Protein AF-A0A2M7IEY7-F1 (afdb_monomer)

pLDDT: mean 83.77, std 19.47, range [24.02, 98.56]

Foldseek 3Di:
DADLQDFPPPDPDDDDPCVVVVVVLVVLVVVLVVCVVVVVVVVSVVSVVVSVVSVVVVLVVLLCVLPPVFDADPDAQQLLAFEEEEAEDFLCLVQQLQALLLLLQAPPDALSNYAYEYELAAQPDQDDDDPPDDPVRSVVSNVSNVSRLVSSVLVQQVLCVLVVHDGDHDADPVRVVSSVSSNVSVHHYHYRDLRDPPNNDHNVQRDRNSSRSSRSSNVSVSCVVSVHYHHYHYDYSNDHDDNHRVVVVVVVCVVPVPDNDD

Sequence (262 aa):
MLRAIFQRKFMNFEPFPRQKIDNQLANAKTIGNNLKKNGHGGQAESFASELTEIQRKQVDRYLEEELVAEERVQKPMNPNCKVSVVIPSYGERGYILRPIESLANQEGVETNEYELIVVVNNPPESPAKSAKETNADFERKI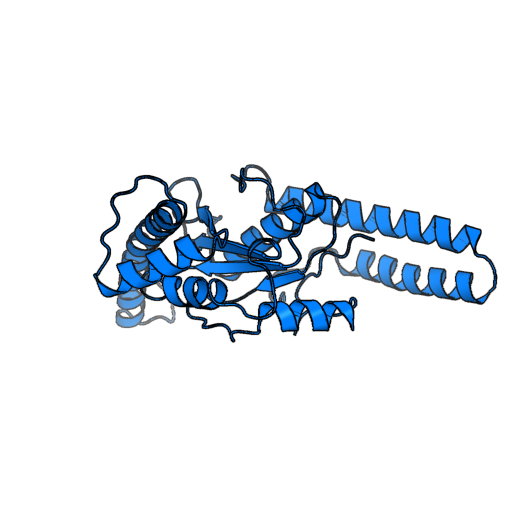VQYQSAIRENQETLKLIKFINGEDNDVEISAQEKGIIERIKASGLKVYAIDKASSGKTLPQEIANVGGARNRGVAEAVARFLEQNRNGIIAQSDADTRFDSKYICNLIDTFKKRPELVGL

Mean predicted aligned error: 8.9 Å

InterPro domains:
  IPR001173 Glycosyltransferase 2-like [PF00535] (84-134)
  IPR029044 Nucleotide-diphospho-sugar transferases [G3DSA:3.90.550.10] (61-262)
  IPR029044 Nucleotide-diphospho-sugar transferases [SSF53448] (63-257)
  IPR050834 Glycosyltransferase 2 family enzymes [PTHR43685] (75-259)

Nearest PDB structures (foldseek):
  4jtf-assembly1_C  TM=2.616E-01  e=6.589E-02  Neisseria meningitidis MC58
  6u57-assembly1_A  TM=2.692E-01  e=2.539E-01  Escherichia coli BL21(DE3)
  3stg-assembly1_C  TM=2.855E-01  e=3.981E-01  Neisseria meningitidis MC58
  2r68-assembly1_A  TM=1.948E-01  e=2.145E-01  Halothermothrix orenii H 168
  5lqz-assembly1_G  TM=1.248E-01  e=3.771E+00  Ogataea angusta

Radius of gyration: 20.87 Å; Cα contacts (8 Å, |Δi|>4): 365; chains: 1; bounding box: 50×32×67 Å

Organism: NCBI:txid1974802

Structure (mmCIF, N/CA/C/O backbone):
data_AF-A0A2M7IEY7-F1
#
_entry.id   AF-A0A2M7IEY7-F1
#
loop_
_atom_site.group_PDB
_atom_site.id
_atom_site.type_symbol
_atom_site.label_atom_id
_atom_site.label_alt_id
_atom_site.label_comp_id
_atom_site.label_asym_id
_atom_site.label_entity_id
_atom_site.label_seq_id
_atom_site.pdbx_PDB_ins_code
_atom_site.Cartn_x
_atom_site.Cartn_y
_atom_site.Cartn_z
_atom_site.occupancy
_atom_site.B_iso_or_equiv
_atom_site.auth_seq_id
_atom_site.auth_comp_id
_atom_site.auth_asym_id
_atom_site.auth_atom_id
_atom_site.pdbx_PDB_model_num
ATOM 1 N N . MET A 1 1 ? -3.003 8.280 23.975 1.00 31.95 1 MET A N 1
ATOM 2 C CA . MET A 1 1 ? -1.734 7.516 23.961 1.00 31.95 1 MET A CA 1
ATOM 3 C C . MET A 1 1 ? -1.408 7.206 22.513 1.00 31.95 1 MET A C 1
ATOM 5 O O . MET A 1 1 ? -2.022 6.294 21.990 1.00 31.95 1 MET A O 1
ATOM 9 N N . LEU A 1 2 ? -0.533 7.974 21.864 1.00 24.02 2 LEU A N 1
ATOM 10 C CA . LEU A 1 2 ? -0.131 7.756 20.472 1.00 24.02 2 LEU A CA 1
ATOM 11 C C . LEU A 1 2 ? 0.808 6.534 20.418 1.00 24.02 2 LEU A C 1
ATOM 13 O O . LEU A 1 2 ? 1.878 6.559 21.023 1.00 24.02 2 LEU A O 1
ATOM 17 N N . ARG A 1 3 ? 0.407 5.437 19.772 1.00 27.44 3 ARG A N 1
ATOM 18 C CA . ARG A 1 3 ? 1.290 4.284 19.513 1.00 27.44 3 ARG A CA 1
ATOM 19 C C . ARG A 1 3 ? 1.417 4.093 18.007 1.00 27.44 3 ARG A C 1
ATOM 21 O O . ARG A 1 3 ? 0.677 3.318 17.417 1.00 27.44 3 ARG A O 1
ATOM 28 N N . ALA A 1 4 ? 2.369 4.800 17.402 1.00 29.30 4 ALA A N 1
ATOM 29 C CA . ALA A 1 4 ? 2.886 4.431 16.091 1.00 29.30 4 ALA A CA 1
ATOM 30 C C . ALA A 1 4 ? 3.674 3.122 16.255 1.00 29.30 4 ALA A C 1
ATOM 32 O O . ALA A 1 4 ? 4.681 3.059 16.964 1.00 29.30 4 ALA A O 1
ATOM 33 N N . ILE A 1 5 ? 3.153 2.046 15.679 1.00 34.72 5 ILE A N 1
ATOM 34 C CA . ILE A 1 5 ? 3.750 0.715 15.740 1.00 34.72 5 ILE A CA 1
ATOM 35 C C . ILE A 1 5 ? 4.814 0.641 14.636 1.00 34.72 5 ILE A C 1
ATOM 37 O O . ILE A 1 5 ? 4.507 0.397 13.475 1.00 34.72 5 ILE A O 1
ATOM 41 N N . PHE A 1 6 ? 6.076 0.894 14.999 1.00 31.17 6 PHE A N 1
ATOM 42 C CA . PHE A 1 6 ? 7.231 0.758 14.106 1.00 31.17 6 PHE A CA 1
ATOM 43 C C . PHE A 1 6 ? 7.564 -0.726 13.903 1.00 31.17 6 PHE A C 1
ATOM 45 O O . PHE A 1 6 ? 8.121 -1.364 14.798 1.00 31.17 6 PHE A O 1
ATOM 52 N N . GLN A 1 7 ? 7.235 -1.294 12.739 1.00 30.41 7 GLN A N 1
ATOM 53 C CA . GLN A 1 7 ? 7.590 -2.678 12.429 1.00 30.41 7 GLN A CA 1
ATOM 54 C C . GLN A 1 7 ? 9.118 -2.857 12.341 1.00 30.41 7 GLN A C 1
ATOM 56 O O . GLN A 1 7 ? 9.857 -2.108 11.698 1.00 30.41 7 GLN A O 1
ATOM 61 N N . ARG A 1 8 ? 9.589 -3.890 13.039 1.00 28.50 8 ARG A N 1
ATOM 62 C CA . ARG A 1 8 ? 10.985 -4.259 13.268 1.00 28.50 8 ARG A CA 1
ATOM 63 C C . ARG A 1 8 ? 11.517 -5.102 12.104 1.00 28.50 8 ARG A C 1
ATOM 65 O O . ARG A 1 8 ? 11.710 -6.305 12.247 1.00 28.50 8 ARG A O 1
ATOM 72 N N . LYS A 1 9 ? 11.795 -4.467 10.963 1.00 27.56 9 LYS A N 1
ATOM 73 C CA . LYS A 1 9 ? 12.682 -5.032 9.926 1.00 27.56 9 LYS A CA 1
ATOM 74 C C . LYS A 1 9 ? 13.614 -3.974 9.324 1.00 27.56 9 LYS A C 1
ATOM 76 O O . LYS A 1 9 ? 13.849 -3.930 8.127 1.00 27.56 9 LYS A O 1
ATOM 81 N N . PHE A 1 10 ? 14.166 -3.137 10.199 1.00 33.09 10 PHE A N 1
ATOM 82 C CA . PHE A 1 10 ? 15.339 -2.309 9.928 1.00 33.09 10 PHE A CA 1
ATOM 83 C C . PHE A 1 10 ? 16.560 -3.006 10.532 1.00 33.09 10 PHE A C 1
ATOM 85 O O . PHE A 1 10 ? 16.946 -2.732 11.665 1.00 33.09 10 PHE A O 1
ATOM 92 N N . MET A 1 11 ? 17.132 -3.964 9.809 1.00 27.47 11 MET A N 1
ATOM 93 C CA . MET A 1 11 ? 18.531 -4.336 10.008 1.00 27.47 11 MET A CA 1
ATOM 94 C C . MET A 1 11 ? 19.208 -4.152 8.657 1.00 27.47 11 MET A C 1
ATOM 96 O O . MET A 1 11 ? 18.827 -4.825 7.703 1.00 27.47 11 MET A O 1
ATOM 100 N N . ASN A 1 12 ? 20.160 -3.216 8.618 1.00 25.31 12 ASN A N 1
ATOM 101 C CA . ASN A 1 12 ? 21.057 -2.839 7.512 1.00 25.31 12 ASN A CA 1
ATOM 102 C C . ASN A 1 12 ? 20.824 -1.466 6.856 1.00 25.31 12 ASN A C 1
ATOM 104 O O . ASN A 1 12 ? 21.195 -1.279 5.705 1.00 25.31 12 ASN A O 1
ATOM 108 N N . PHE A 1 13 ? 20.322 -0.485 7.606 1.00 26.27 13 PHE A N 1
ATOM 109 C CA . PHE A 1 13 ? 20.720 0.914 7.415 1.00 26.27 13 PHE A CA 1
ATOM 110 C C . PHE A 1 13 ? 21.124 1.475 8.782 1.00 26.27 13 PHE A C 1
ATOM 112 O O . PHE A 1 13 ? 20.512 1.122 9.793 1.00 26.27 13 PHE A O 1
ATOM 119 N N . GLU A 1 14 ? 22.216 2.236 8.816 1.00 26.62 14 GLU A N 1
ATOM 120 C CA . GLU A 1 14 ? 22.854 2.727 10.038 1.00 26.62 14 GLU A CA 1
ATOM 121 C C . GLU A 1 14 ? 21.885 3.449 10.992 1.00 26.62 14 GLU A C 1
ATOM 123 O O . GLU A 1 14 ? 20.878 4.023 10.568 1.00 26.62 14 GLU A O 1
ATOM 128 N N . PRO A 1 15 ? 22.144 3.379 12.310 1.00 32.31 15 PRO A N 1
ATOM 129 C CA . PRO A 1 15 ? 21.159 3.724 13.313 1.00 32.31 15 PRO A CA 1
ATOM 130 C C . PRO A 1 15 ? 20.938 5.239 13.355 1.00 32.31 15 PRO A C 1
ATOM 132 O O . PRO A 1 15 ? 21.822 6.002 13.737 1.00 32.31 15 PRO A O 1
ATOM 135 N N . PHE A 1 16 ? 19.688 5.659 13.135 1.00 33.78 16 PHE A N 1
ATOM 136 C CA . PHE A 1 16 ? 19.139 6.807 13.865 1.00 33.78 16 PHE A CA 1
ATOM 137 C C . PHE A 1 16 ? 19.540 6.680 15.347 1.00 33.78 16 PHE A C 1
ATOM 139 O O . PHE A 1 16 ? 19.629 5.541 15.818 1.00 33.78 16 PHE A O 1
ATOM 146 N N . PRO A 1 17 ? 19.741 7.764 16.121 1.00 36.88 17 PRO A N 1
ATOM 147 C CA . PRO A 1 17 ? 20.131 7.697 17.534 1.00 36.88 17 PRO A CA 1
ATOM 148 C C . PRO A 1 17 ? 18.991 7.146 18.426 1.00 36.88 17 PRO A C 1
ATOM 150 O O . PRO A 1 17 ? 18.490 7.810 19.329 1.00 36.88 17 PRO A O 1
ATOM 153 N N . ARG A 1 18 ? 18.571 5.902 18.168 1.00 45.56 18 ARG A N 1
ATOM 154 C CA . ARG A 1 18 ? 17.490 5.140 18.796 1.00 45.56 18 ARG A CA 1
ATOM 155 C C . ARG A 1 18 ? 17.880 4.711 20.202 1.00 45.56 18 ARG A C 1
ATOM 157 O O . ARG A 1 18 ? 17.101 4.877 21.128 1.00 45.56 18 ARG A O 1
ATOM 164 N N . GLN A 1 19 ? 19.127 4.285 20.408 1.00 45.38 19 GLN A N 1
ATOM 165 C CA . GLN A 1 19 ? 19.576 3.708 21.682 1.00 45.38 19 GLN A CA 1
ATOM 166 C C . GLN A 1 19 ? 19.379 4.634 22.890 1.00 45.38 19 GLN A C 1
ATOM 168 O O . GLN A 1 19 ? 18.907 4.196 23.935 1.00 45.38 19 GLN A O 1
ATOM 173 N N . LYS A 1 20 ? 19.711 5.924 22.769 1.00 42.97 20 LYS A N 1
ATOM 174 C CA . LYS A 1 20 ? 19.647 6.854 23.908 1.00 42.97 20 LYS A CA 1
ATOM 175 C C . LYS A 1 20 ? 18.204 7.156 24.325 1.00 42.97 20 LYS A C 1
ATOM 177 O O . LYS A 1 20 ? 17.939 7.338 25.508 1.00 42.97 20 LYS A O 1
ATOM 182 N N . ILE A 1 21 ? 17.285 7.165 23.364 1.00 46.75 21 ILE A N 1
ATOM 183 C CA . ILE A 1 21 ? 15.888 7.549 23.566 1.00 46.75 21 ILE A CA 1
ATOM 184 C C . ILE A 1 21 ? 15.015 6.324 23.878 1.00 46.75 21 ILE A C 1
ATOM 186 O O . ILE A 1 21 ? 14.151 6.400 24.748 1.00 46.75 21 ILE A O 1
ATOM 190 N N . ASP A 1 22 ? 15.293 5.167 23.273 1.00 52.16 22 ASP A N 1
ATOM 191 C CA . ASP A 1 22 ? 14.679 3.884 23.638 1.00 52.16 22 ASP A CA 1
ATOM 192 C C . ASP A 1 22 ? 14.987 3.530 25.099 1.00 52.16 22 ASP A C 1
ATOM 194 O O . ASP A 1 22 ? 14.099 3.106 25.840 1.00 52.16 22 ASP A O 1
ATOM 198 N N . ASN A 1 23 ? 16.215 3.806 25.550 1.00 52.16 23 ASN A N 1
ATOM 199 C CA . ASN A 1 23 ? 16.601 3.668 26.954 1.00 52.16 23 ASN A CA 1
ATOM 200 C C . ASN A 1 23 ? 15.852 4.658 27.862 1.00 52.16 23 ASN A C 1
ATOM 202 O O . ASN A 1 23 ? 15.446 4.288 28.963 1.00 52.16 23 ASN A O 1
ATOM 206 N N . GLN A 1 24 ? 15.610 5.895 27.408 1.00 53.41 24 GLN A N 1
ATOM 207 C CA . GLN A 1 24 ? 14.793 6.868 28.144 1.00 53.41 24 GLN A CA 1
ATOM 208 C C . GLN A 1 24 ? 13.327 6.423 28.239 1.00 53.41 24 GLN A C 1
ATOM 210 O O . GLN A 1 24 ? 12.757 6.463 29.325 1.00 53.41 24 GLN A O 1
ATOM 215 N N . LEU A 1 25 ? 12.735 5.919 27.152 1.00 54.78 25 LEU A N 1
ATOM 216 C CA . LEU A 1 25 ? 11.363 5.398 27.112 1.00 54.78 25 LEU A CA 1
ATOM 217 C C . LEU A 1 25 ? 11.186 4.125 27.957 1.00 54.78 25 LEU A C 1
ATOM 219 O O . LEU A 1 25 ? 10.164 3.968 28.631 1.00 54.78 25 LEU A O 1
ATOM 223 N N . ALA A 1 26 ? 12.164 3.217 27.942 1.00 57.97 26 ALA A N 1
ATOM 224 C CA . ALA A 1 26 ? 12.160 1.996 28.749 1.00 57.97 26 ALA A CA 1
ATOM 225 C C . ALA A 1 26 ? 12.303 2.300 30.250 1.00 57.97 26 ALA A C 1
ATOM 227 O O . ALA A 1 26 ? 11.532 1.779 31.067 1.00 57.97 26 ALA A O 1
ATOM 228 N N . ASN A 1 27 ? 13.222 3.202 30.613 1.00 57.16 27 ASN A N 1
ATOM 229 C CA . ASN A 1 27 ? 13.373 3.676 31.989 1.00 57.16 27 ASN A CA 1
ATOM 230 C C . ASN A 1 27 ? 12.110 4.394 32.464 1.00 57.16 27 ASN A C 1
ATOM 232 O O . ASN A 1 27 ? 11.609 4.117 33.551 1.00 57.16 27 ASN A O 1
ATOM 236 N N . ALA A 1 28 ? 11.534 5.241 31.618 1.00 58.75 28 ALA A N 1
ATOM 237 C CA . ALA A 1 28 ? 10.322 5.973 31.927 1.00 58.75 28 ALA A CA 1
ATOM 238 C C . ALA A 1 28 ? 9.118 5.038 32.171 1.00 58.75 28 ALA A C 1
ATOM 240 O O . ALA A 1 28 ? 8.449 5.139 33.200 1.00 58.75 28 ALA A O 1
ATOM 241 N N . LYS A 1 29 ? 8.873 4.045 31.306 1.00 62.38 29 LYS A N 1
ATOM 242 C CA . LYS A 1 29 ? 7.816 3.038 31.540 1.00 62.38 29 LYS A CA 1
ATOM 243 C C . LYS A 1 29 ? 7.996 2.288 32.866 1.00 62.38 29 LYS A C 1
ATOM 245 O O . LYS A 1 29 ? 7.014 2.012 33.554 1.00 62.38 29 LYS A O 1
ATOM 250 N N . THR A 1 30 ? 9.240 1.981 33.232 1.00 65.50 30 THR A N 1
ATOM 251 C CA . THR A 1 30 ? 9.574 1.304 34.494 1.00 65.50 30 THR A CA 1
ATOM 252 C C . THR A 1 30 ? 9.270 2.193 35.705 1.00 65.50 30 THR A C 1
ATOM 254 O O . THR A 1 30 ? 8.640 1.743 36.661 1.00 65.50 30 THR A O 1
ATOM 257 N N . ILE A 1 31 ? 9.632 3.477 35.634 1.00 63.69 31 ILE A N 1
ATOM 258 C CA . ILE A 1 31 ? 9.381 4.476 36.684 1.00 63.69 31 ILE A CA 1
ATOM 259 C C . ILE A 1 31 ? 7.875 4.714 36.874 1.00 63.69 31 ILE A C 1
ATOM 261 O O . ILE A 1 31 ? 7.380 4.633 37.998 1.00 63.69 31 ILE A O 1
ATOM 265 N N . GLY A 1 32 ? 7.119 4.917 35.790 1.00 60.59 32 GLY A N 1
ATOM 266 C CA . GLY A 1 32 ? 5.669 5.136 35.857 1.00 60.59 32 GLY A CA 1
ATOM 267 C C . GLY A 1 32 ? 4.896 3.953 36.457 1.00 60.59 32 GLY A C 1
ATOM 268 O O . GLY A 1 32 ? 3.965 4.148 37.241 1.00 60.59 32 GLY A O 1
ATOM 269 N N . ASN A 1 33 ? 5.308 2.717 36.153 1.00 63.19 33 ASN A N 1
ATOM 270 C CA . ASN A 1 33 ? 4.712 1.515 36.744 1.00 63.19 33 ASN A CA 1
ATOM 271 C C . ASN A 1 33 ? 4.996 1.396 38.251 1.00 63.19 33 ASN A C 1
ATOM 273 O O . ASN A 1 33 ? 4.115 0.981 39.005 1.00 63.19 33 ASN A O 1
ATOM 277 N N . ASN A 1 34 ? 6.193 1.787 38.698 1.00 62.69 34 ASN A N 1
ATOM 278 C CA . ASN A 1 34 ? 6.550 1.788 40.118 1.00 62.69 34 ASN A CA 1
ATOM 279 C C . ASN A 1 34 ? 5.807 2.883 40.902 1.00 62.69 34 ASN A C 1
ATOM 281 O O . ASN A 1 34 ? 5.311 2.619 41.994 1.00 62.69 34 ASN A O 1
ATOM 285 N N . LEU A 1 35 ? 5.638 4.078 40.326 1.00 58.53 35 LEU A N 1
ATOM 286 C CA . LEU A 1 35 ? 4.868 5.169 40.941 1.00 58.53 35 LEU A CA 1
ATOM 287 C C . LEU A 1 35 ? 3.387 4.805 41.134 1.00 58.53 35 LEU A C 1
ATOM 289 O O . LEU A 1 35 ? 2.817 5.092 42.187 1.00 58.53 35 LEU A O 1
ATOM 293 N N . LYS A 1 36 ? 2.776 4.106 40.163 1.00 59.84 36 LYS A N 1
ATOM 294 C CA . LYS A 1 36 ? 1.404 3.581 40.299 1.00 59.84 36 LYS A CA 1
ATOM 295 C C . LYS A 1 36 ? 1.284 2.520 41.388 1.00 59.84 36 LYS A C 1
ATOM 297 O O . LYS A 1 36 ? 0.320 2.548 42.147 1.00 59.84 36 LYS A O 1
ATOM 302 N N . LYS A 1 37 ? 2.251 1.601 41.483 1.00 69.12 37 LYS A N 1
ATOM 303 C CA . LYS A 1 37 ? 2.264 0.561 42.527 1.00 69.12 37 LYS A CA 1
ATOM 304 C C . LYS A 1 37 ? 2.411 1.133 43.938 1.00 69.12 37 LYS A C 1
ATOM 306 O O . LYS A 1 37 ? 1.873 0.549 44.870 1.00 69.12 37 LYS A O 1
ATOM 311 N N . ASN A 1 38 ? 3.075 2.279 44.081 1.00 73.06 38 ASN A N 1
ATOM 312 C CA . ASN A 1 38 ? 3.364 2.896 45.377 1.00 73.06 38 ASN A CA 1
ATOM 313 C C . ASN A 1 38 ? 2.338 3.966 45.807 1.00 73.06 38 ASN A C 1
ATOM 315 O O . ASN A 1 38 ? 2.600 4.721 46.736 1.00 73.06 38 ASN A O 1
ATOM 319 N N . GLY A 1 39 ? 1.175 4.061 45.149 1.00 59.03 39 GLY A N 1
ATOM 320 C CA . GLY A 1 39 ? 0.099 4.980 45.555 1.00 59.03 39 GLY A CA 1
ATOM 321 C C . GLY A 1 39 ? 0.295 6.449 45.150 1.00 59.03 39 GLY A C 1
ATOM 322 O O . GLY A 1 39 ? -0.469 7.308 45.584 1.00 59.03 39 GLY A O 1
ATOM 323 N N . HIS A 1 40 ? 1.263 6.763 44.281 1.00 63.56 40 HIS A N 1
ATOM 324 C CA . HIS A 1 40 ? 1.541 8.127 43.808 1.00 63.56 40 HIS A CA 1
ATOM 325 C C . HIS A 1 40 ? 0.820 8.446 42.485 1.00 63.56 40 HIS A C 1
ATOM 327 O O . HIS A 1 40 ? 1.443 8.787 41.477 1.00 63.56 40 HIS A O 1
ATOM 333 N N . GLY A 1 41 ? -0.514 8.335 42.484 1.00 55.97 41 GLY A N 1
ATOM 334 C CA . GLY A 1 41 ? -1.358 8.468 41.284 1.00 55.97 41 GLY A CA 1
ATOM 335 C C . GLY A 1 41 ? -1.136 9.759 40.481 1.00 55.97 41 GLY A C 1
ATOM 336 O O . GLY A 1 41 ? -0.922 9.689 39.273 1.00 55.97 41 GLY A O 1
ATOM 337 N N . GLY A 1 42 ? -1.072 10.919 41.147 1.00 62.06 42 GLY A N 1
ATOM 338 C CA . GLY A 1 42 ? -0.865 12.213 40.475 1.00 62.06 42 GLY A CA 1
ATOM 339 C C . GLY A 1 42 ? 0.514 12.374 39.817 1.00 62.06 42 GLY A C 1
ATOM 340 O O . GLY A 1 42 ? 0.636 12.999 38.766 1.00 62.06 42 GLY A O 1
ATOM 341 N N . GLN A 1 43 ? 1.561 11.753 40.373 1.00 59.25 43 GLN A N 1
ATOM 342 C CA . GLN A 1 43 ? 2.893 11.745 39.751 1.00 59.25 43 GLN A CA 1
ATOM 343 C C . GLN A 1 43 ? 2.943 10.804 38.541 1.00 59.25 43 GLN A C 1
ATOM 345 O O . GLN A 1 43 ? 3.608 11.107 37.554 1.00 59.25 43 GLN A O 1
ATOM 350 N N . ALA A 1 44 ? 2.203 9.692 38.577 1.00 56.38 44 ALA A N 1
ATOM 351 C CA . ALA A 1 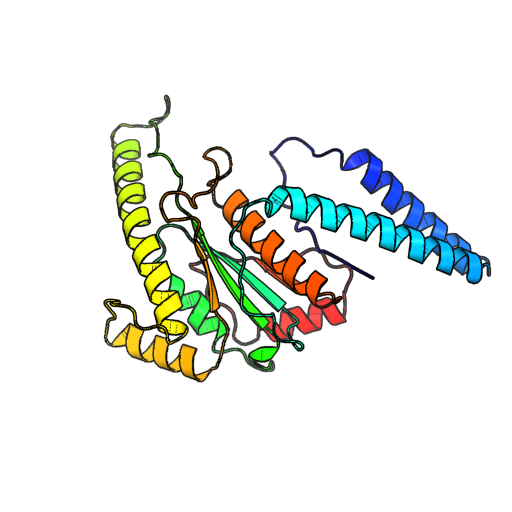44 ? 2.106 8.775 37.447 1.00 56.38 44 ALA A CA 1
ATOM 352 C C . ALA A 1 44 ? 1.350 9.370 36.243 1.00 56.38 44 ALA A C 1
ATOM 354 O O . ALA A 1 44 ? 1.672 9.036 35.103 1.00 56.38 44 ALA A O 1
ATOM 355 N N . GLU A 1 45 ? 0.361 10.236 36.476 1.00 59.69 45 GLU A N 1
ATOM 356 C CA . GLU A 1 45 ? -0.370 10.941 35.413 1.00 59.69 45 GLU A CA 1
ATOM 357 C C . GLU A 1 45 ? 0.483 12.018 34.737 1.00 59.69 45 GLU A C 1
ATOM 359 O O . GLU A 1 45 ? 0.580 12.031 33.509 1.00 59.69 45 GLU A O 1
ATOM 364 N N . SER A 1 46 ? 1.176 12.848 35.526 1.00 62.31 46 SER A N 1
ATOM 365 C CA . SER A 1 46 ? 2.142 13.834 35.016 1.00 62.31 46 SER A CA 1
ATOM 366 C C . SER A 1 46 ? 3.217 13.169 34.144 1.00 62.31 46 SER A C 1
ATOM 368 O O . SER A 1 46 ? 3.460 13.565 33.005 1.00 62.31 46 SER A O 1
ATOM 370 N N . PHE A 1 47 ? 3.765 12.052 34.624 1.00 60.62 47 PHE A N 1
ATOM 371 C CA . PHE A 1 47 ? 4.794 11.298 33.917 1.00 60.62 47 PHE A CA 1
ATOM 372 C C . PHE A 1 47 ? 4.280 10.613 32.633 1.00 60.62 47 PHE A C 1
ATOM 374 O O . PHE A 1 47 ? 4.984 10.529 31.626 1.00 60.62 47 PHE A O 1
ATOM 381 N N . ALA A 1 48 ? 3.032 10.130 32.629 1.00 59.38 48 ALA A N 1
ATOM 382 C CA . ALA A 1 48 ? 2.396 9.587 31.427 1.00 59.38 48 ALA A CA 1
ATOM 383 C C . ALA A 1 48 ? 2.126 10.671 30.367 1.00 59.38 48 ALA A C 1
ATOM 385 O O . ALA A 1 48 ? 2.218 10.389 29.167 1.00 59.38 48 ALA A O 1
ATOM 386 N N . SER A 1 49 ? 1.820 11.899 30.798 1.00 63.91 49 SER A N 1
ATOM 387 C CA . SER A 1 49 ? 1.690 13.064 29.919 1.00 63.91 49 SER A CA 1
ATOM 388 C C . SER A 1 49 ? 3.028 13.414 29.264 1.00 63.91 49 SER A C 1
ATOM 390 O O . SER A 1 49 ? 3.103 13.510 28.041 1.00 63.91 49 SER A O 1
ATOM 392 N N . GLU A 1 50 ? 4.101 13.493 30.052 1.00 64.88 50 GLU A N 1
ATOM 393 C CA . GLU A 1 50 ? 5.459 13.779 29.566 1.00 64.88 50 GLU A CA 1
ATOM 394 C C . GLU A 1 50 ? 5.957 12.712 28.572 1.00 64.88 50 GLU A C 1
ATOM 396 O O . GLU A 1 50 ? 6.463 13.026 27.494 1.00 64.88 50 GLU A O 1
ATOM 401 N N . LEU A 1 51 ? 5.714 11.430 28.868 1.00 61.62 51 LEU A N 1
ATOM 402 C CA . LEU A 1 51 ? 5.980 10.326 27.942 1.00 61.62 51 LEU A CA 1
ATOM 403 C C . LEU A 1 51 ? 5.215 10.456 26.620 1.00 61.62 51 LEU A C 1
ATOM 405 O O . LEU A 1 51 ? 5.763 10.169 25.556 1.00 61.62 51 LEU A O 1
ATOM 409 N N . THR A 1 52 ? 3.951 10.876 26.687 1.00 68.12 52 THR A N 1
ATOM 410 C CA . THR A 1 52 ? 3.112 11.074 25.499 1.00 68.12 52 THR A CA 1
ATOM 411 C C . THR A 1 52 ? 3.641 12.230 24.651 1.00 68.12 52 THR A C 1
ATOM 413 O O . THR A 1 52 ? 3.649 12.134 23.426 1.00 68.12 52 THR A O 1
ATOM 416 N N . GLU A 1 53 ? 4.138 13.292 25.283 1.00 71.00 53 GLU A N 1
ATOM 417 C CA . GLU A 1 53 ? 4.743 14.433 24.596 1.00 71.00 53 GLU A CA 1
ATOM 418 C C . GLU A 1 53 ? 6.063 14.057 23.902 1.00 71.00 53 GLU A C 1
ATOM 420 O O . GLU A 1 53 ? 6.273 14.419 22.744 1.00 71.00 53 GLU A O 1
ATOM 425 N N . ILE A 1 54 ? 6.925 13.267 24.556 1.00 71.88 54 ILE A N 1
ATOM 426 C CA . ILE A 1 54 ? 8.163 12.745 23.950 1.00 71.88 54 ILE A CA 1
ATOM 427 C C . ILE A 1 54 ? 7.844 11.880 22.727 1.00 71.88 54 ILE A C 1
ATOM 429 O O . ILE A 1 54 ? 8.461 12.047 21.675 1.00 71.88 54 ILE A O 1
ATOM 433 N N . GLN A 1 55 ? 6.869 10.975 22.842 1.00 70.00 55 GLN A N 1
ATOM 434 C CA . GLN A 1 55 ? 6.433 10.132 21.726 1.00 70.00 55 GLN A CA 1
ATOM 435 C C . GLN A 1 55 ? 5.852 10.960 20.578 1.00 70.00 55 GLN A C 1
ATOM 437 O O . GLN A 1 55 ? 6.133 10.676 19.418 1.00 70.00 55 GLN A O 1
ATOM 442 N N . ARG A 1 56 ? 5.081 12.008 20.887 1.00 73.50 56 ARG A N 1
ATOM 443 C CA . ARG A 1 56 ? 4.527 12.908 19.871 1.00 73.50 56 ARG A CA 1
ATOM 444 C C . ARG A 1 56 ? 5.631 13.644 19.117 1.00 73.50 56 ARG A C 1
ATOM 446 O O . ARG A 1 56 ? 5.655 13.573 17.899 1.00 73.50 56 ARG A O 1
ATOM 453 N N . LYS A 1 57 ? 6.613 14.209 19.826 1.00 76.81 57 LYS A N 1
ATOM 454 C CA . LYS A 1 57 ? 7.784 14.864 19.212 1.00 76.81 57 LYS A CA 1
ATOM 455 C C . LYS A 1 57 ? 8.609 13.921 18.327 1.00 76.81 57 LYS A C 1
ATOM 457 O O . LYS A 1 57 ? 9.212 14.371 17.359 1.00 76.81 57 LYS A O 1
ATOM 462 N N . GLN A 1 58 ? 8.671 12.627 18.655 1.00 78.69 58 GLN A N 1
ATOM 463 C CA . GLN A 1 58 ? 9.328 11.628 17.801 1.00 78.69 58 GLN A CA 1
ATOM 464 C C . GLN A 1 58 ? 8.553 11.378 16.515 1.00 78.69 58 GLN A C 1
ATOM 466 O O . GLN A 1 58 ? 9.163 11.286 15.455 1.00 78.69 58 GLN A O 1
ATOM 471 N N . VAL A 1 59 ? 7.229 11.251 16.617 1.00 80.62 59 VAL A N 1
ATOM 472 C CA . VAL A 1 59 ? 6.374 11.071 15.445 1.00 80.62 59 VAL A CA 1
ATOM 473 C C . VAL A 1 59 ? 6.425 12.313 14.565 1.00 80.62 59 VAL A C 1
ATOM 475 O O . VAL A 1 59 ? 6.642 12.165 13.373 1.00 80.62 59 VAL A O 1
ATOM 478 N N . ASP A 1 60 ? 6.317 13.510 15.142 1.00 81.75 60 ASP A N 1
ATOM 479 C CA . ASP A 1 60 ? 6.395 14.768 14.395 1.00 81.75 60 ASP A CA 1
ATOM 480 C C . ASP A 1 60 ? 7.720 14.853 13.614 1.00 81.75 60 ASP A C 1
ATOM 482 O O . ASP A 1 60 ? 7.701 15.055 12.406 1.00 81.75 60 ASP A O 1
ATOM 486 N N . ARG A 1 61 ? 8.860 14.551 14.256 1.00 85.56 61 ARG A N 1
ATOM 487 C CA . ARG A 1 61 ? 10.171 14.512 13.584 1.00 85.56 61 ARG A CA 1
ATOM 488 C C . ARG A 1 61 ? 10.255 13.454 12.483 1.00 85.56 61 ARG A C 1
ATOM 490 O O . ARG A 1 61 ? 10.754 13.738 11.405 1.00 85.56 61 ARG A O 1
ATOM 497 N N . TYR A 1 62 ? 9.772 12.241 12.752 1.00 85.06 62 TYR A N 1
ATOM 498 C CA . TYR A 1 62 ? 9.732 11.171 11.753 1.00 85.06 62 TYR A CA 1
ATOM 499 C C . TYR A 1 62 ? 8.917 11.592 10.523 1.00 85.06 62 TYR A C 1
ATOM 501 O O . TYR A 1 62 ? 9.328 11.350 9.394 1.00 85.06 62 TYR A O 1
ATOM 509 N N . LEU A 1 63 ? 7.775 12.251 10.729 1.00 87.31 63 LEU A N 1
ATOM 510 C CA . LEU A 1 63 ? 6.941 12.746 9.638 1.00 87.31 63 LEU A CA 1
ATOM 511 C C . LEU A 1 63 ? 7.587 13.925 8.906 1.00 87.31 63 LEU A C 1
ATOM 513 O O . LEU A 1 63 ? 7.479 13.993 7.688 1.00 87.31 63 LEU A O 1
ATOM 517 N N . GLU A 1 64 ? 8.267 14.829 9.611 1.00 87.44 64 GLU A N 1
ATOM 518 C CA . GLU A 1 64 ? 9.062 15.890 8.984 1.00 87.44 64 GLU A CA 1
ATOM 519 C C . GLU A 1 64 ? 10.162 15.295 8.093 1.00 87.44 64 GLU A C 1
ATOM 521 O O . GLU A 1 64 ? 10.342 15.725 6.964 1.00 87.44 64 GLU A O 1
ATOM 526 N N . GLU A 1 65 ? 10.863 14.259 8.537 1.00 85.94 65 GLU A N 1
ATOM 527 C CA . GLU A 1 65 ? 11.925 13.638 7.740 1.00 85.94 65 GLU A CA 1
ATOM 528 C C . GLU A 1 65 ? 11.383 12.876 6.519 1.00 85.94 65 GLU A C 1
ATOM 530 O O . GLU A 1 65 ? 11.953 12.966 5.434 1.00 85.94 65 GLU A O 1
ATOM 535 N N . GLU A 1 66 ? 10.273 12.149 6.672 1.00 85.19 66 GLU A N 1
ATOM 536 C CA . GLU A 1 66 ? 9.746 11.260 5.624 1.00 85.19 66 GLU A CA 1
ATOM 537 C C . GLU A 1 66 ? 8.735 11.924 4.674 1.00 85.19 66 GLU A C 1
ATOM 539 O O . GLU A 1 66 ? 8.479 11.392 3.593 1.00 85.19 66 GLU A O 1
ATOM 544 N N . LEU A 1 67 ? 8.108 13.040 5.073 1.00 87.88 67 LEU A N 1
ATOM 545 C CA . LEU A 1 67 ? 7.037 13.706 4.311 1.00 87.88 67 LEU A CA 1
ATOM 546 C C . LEU A 1 67 ? 7.357 15.155 3.914 1.00 87.88 67 LEU A C 1
ATOM 548 O O . LEU A 1 67 ? 6.492 15.841 3.360 1.00 87.88 67 LEU A O 1
ATOM 552 N N . VAL A 1 68 ? 8.563 15.664 4.175 1.00 81.38 68 VAL A N 1
ATOM 553 C CA . VAL A 1 68 ? 8.931 17.014 3.722 1.00 81.38 68 VAL A CA 1
ATOM 554 C C . VAL A 1 68 ? 8.913 17.094 2.196 1.00 81.38 68 VAL A C 1
ATOM 556 O O . VAL A 1 68 ? 9.522 16.287 1.504 1.00 81.38 68 VAL A O 1
ATOM 559 N N . ALA A 1 69 ? 8.205 18.107 1.683 1.00 79.88 69 ALA A N 1
ATOM 560 C CA . ALA A 1 69 ? 7.996 18.361 0.254 1.00 79.88 69 ALA A CA 1
ATOM 561 C C . ALA A 1 69 ? 7.294 17.220 -0.516 1.00 79.88 69 ALA A C 1
ATOM 563 O O . ALA A 1 69 ? 7.284 17.210 -1.747 1.00 79.88 69 ALA A O 1
ATOM 564 N N . GLU A 1 70 ? 6.659 16.290 0.199 1.00 90.06 70 GLU A N 1
ATOM 565 C CA . GLU A 1 70 ? 5.939 15.161 -0.376 1.00 90.06 70 GLU A CA 1
ATOM 566 C C . GLU A 1 70 ? 4.480 15.499 -0.695 1.00 90.06 70 GLU A C 1
ATOM 568 O O . GLU A 1 70 ? 3.753 16.072 0.121 1.00 90.06 70 GLU A O 1
ATOM 573 N N . GLU A 1 71 ? 4.004 15.076 -1.869 1.00 91.31 71 GLU A N 1
ATOM 574 C CA . GLU A 1 71 ? 2.571 15.089 -2.158 1.00 91.31 71 GLU A CA 1
ATOM 575 C C . GLU A 1 71 ? 1.880 14.029 -1.296 1.00 91.31 71 GLU A C 1
ATOM 577 O O . GLU A 1 71 ? 2.255 12.853 -1.307 1.00 91.31 71 GLU A O 1
ATOM 582 N N . ARG A 1 72 ? 0.864 14.451 -0.544 1.00 94.25 72 ARG A N 1
ATOM 583 C CA . ARG A 1 72 ? 0.098 13.597 0.365 1.00 94.25 72 ARG A CA 1
ATOM 584 C C . ARG A 1 72 ? -1.276 13.248 -0.172 1.00 94.25 72 ARG A C 1
ATOM 586 O O . ARG A 1 72 ? -1.817 13.930 -1.045 1.00 94.25 72 ARG A O 1
ATOM 593 N N . VAL A 1 73 ? -1.881 12.214 0.408 1.00 94.44 73 VAL A N 1
ATOM 594 C CA . VAL A 1 73 ? -3.266 11.853 0.101 1.00 94.44 73 VAL A CA 1
ATOM 595 C C . VAL A 1 73 ? -4.191 12.957 0.618 1.00 94.44 73 VAL A C 1
ATOM 597 O O . VAL A 1 73 ? -4.422 13.075 1.817 1.00 94.44 73 VAL A O 1
ATOM 600 N N . GLN A 1 74 ? -4.754 13.744 -0.301 1.00 91.19 74 GLN A N 1
ATOM 601 C CA . GLN A 1 74 ? -5.575 14.921 0.025 1.00 91.19 74 GLN A CA 1
ATOM 602 C C . GLN A 1 74 ? -6.945 14.572 0.627 1.00 91.19 74 GLN A C 1
ATOM 604 O O . GLN A 1 74 ? -7.547 15.374 1.338 1.00 91.19 74 GLN A O 1
ATOM 609 N N . LYS A 1 75 ? -7.473 13.377 0.332 1.00 92.00 75 LYS A N 1
ATOM 610 C CA . LYS A 1 75 ? -8.772 12.934 0.856 1.00 92.00 75 LYS A CA 1
ATOM 611 C C . LYS A 1 75 ? -8.629 12.585 2.344 1.00 92.00 75 LYS A C 1
ATOM 613 O O . LYS A 1 75 ? -7.768 11.760 2.669 1.00 92.00 75 LYS A O 1
ATOM 618 N N . PRO A 1 76 ? -9.473 13.131 3.239 1.00 93.00 76 PRO A N 1
ATOM 619 C CA . PRO A 1 76 ? -9.391 12.823 4.661 1.00 93.00 76 PRO A CA 1
ATOM 620 C C . PRO A 1 76 ? -9.639 11.332 4.904 1.00 93.00 76 PRO A C 1
ATOM 622 O O . PRO A 1 76 ? -10.452 10.699 4.226 1.00 93.00 76 PRO A O 1
ATOM 625 N N . MET A 1 77 ? -8.929 10.765 5.877 1.00 95.00 77 MET A N 1
ATOM 626 C CA . MET A 1 77 ? -9.186 9.401 6.335 1.00 95.00 77 MET A CA 1
ATOM 627 C C . MET A 1 77 ? -10.602 9.319 6.923 1.00 95.00 77 MET A C 1
ATOM 629 O O . MET A 1 77 ? -11.080 10.269 7.549 1.00 95.00 77 MET A O 1
ATOM 633 N N . ASN A 1 78 ? -11.285 8.187 6.727 1.00 96.25 78 ASN A N 1
ATOM 634 C CA . ASN A 1 78 ? -12.609 7.987 7.314 1.00 96.25 78 ASN A CA 1
ATOM 635 C C . ASN A 1 78 ? -12.514 8.008 8.856 1.00 96.25 78 ASN A C 1
ATOM 637 O O . ASN A 1 78 ? -11.616 7.358 9.394 1.00 96.25 78 ASN A O 1
ATOM 641 N N . PRO A 1 79 ? -13.411 8.692 9.591 1.00 94.81 79 PRO A N 1
ATOM 642 C CA . PRO A 1 79 ? -13.369 8.721 11.056 1.00 94.81 79 PRO A CA 1
ATOM 643 C C . PRO A 1 79 ? -13.504 7.347 11.722 1.00 94.81 79 PRO A C 1
ATOM 645 O O . PRO A 1 79 ? -13.108 7.183 12.872 1.00 94.81 79 PRO A O 1
ATOM 648 N N . ASN A 1 80 ? -14.066 6.352 11.037 1.00 96.00 80 ASN A N 1
ATOM 649 C CA . ASN A 1 80 ? -14.180 4.985 11.542 1.00 96.00 80 ASN A CA 1
ATOM 650 C C . ASN A 1 80 ? -12.978 4.111 11.187 1.00 96.00 80 ASN A C 1
ATOM 652 O O . ASN A 1 80 ? -12.924 2.978 11.659 1.00 96.00 80 ASN A O 1
ATOM 656 N N . CYS A 1 81 ? -12.007 4.627 10.425 1.00 96.44 81 CYS A N 1
ATOM 657 C CA . CYS A 1 81 ? -10.834 3.870 10.019 1.00 96.44 81 CYS A CA 1
ATOM 658 C C . CYS A 1 81 ? -10.061 3.358 11.246 1.00 96.44 81 CYS A C 1
ATOM 660 O O . CYS A 1 81 ? -9.773 4.087 12.202 1.00 96.44 81 CYS A O 1
ATOM 662 N N . LYS A 1 82 ? -9.760 2.063 11.222 1.00 95.94 82 LYS A N 1
ATOM 663 C CA . LYS A 1 82 ? -9.015 1.306 12.232 1.00 95.94 82 LYS A CA 1
ATOM 664 C C . LYS A 1 82 ? -7.752 0.698 11.637 1.00 95.94 82 LYS A C 1
ATOM 666 O O . LYS A 1 82 ? -6.783 0.534 12.374 1.00 95.94 82 LYS A O 1
ATOM 671 N N . VAL A 1 83 ? -7.756 0.370 10.341 1.00 97.62 83 VAL A N 1
ATOM 672 C CA . VAL A 1 83 ? -6.629 -0.268 9.647 1.00 97.62 83 VAL A CA 1
ATOM 673 C C . VAL A 1 83 ? -6.266 0.504 8.378 1.00 97.62 83 VAL A C 1
ATOM 675 O O . VAL A 1 83 ? -7.111 0.717 7.520 1.00 97.62 83 VAL A O 1
ATOM 678 N N . SER A 1 84 ? -5.001 0.880 8.221 1.00 97.75 84 SER A N 1
ATOM 679 C CA . SER A 1 84 ? -4.459 1.352 6.944 1.00 97.75 84 SER A CA 1
ATOM 680 C C . SER A 1 84 ? -3.521 0.279 6.398 1.00 97.75 84 SER A C 1
ATOM 682 O O . SER A 1 84 ? -2.513 -0.053 7.027 1.00 97.75 84 SER A O 1
ATOM 684 N N . VAL A 1 85 ? -3.894 -0.327 5.271 1.00 98.38 85 VAL A N 1
ATOM 685 C CA . VAL A 1 85 ? -3.071 -1.323 4.580 1.00 98.38 85 VAL A CA 1
ATOM 686 C C . VAL A 1 85 ? -2.137 -0.590 3.623 1.00 98.38 85 VAL A C 1
ATOM 688 O O . VAL A 1 85 ? -2.596 0.193 2.800 1.00 98.38 85 VAL A O 1
ATOM 691 N N . VAL A 1 86 ? -0.835 -0.837 3.717 1.00 98.19 86 VAL A N 1
ATOM 692 C CA . VAL A 1 86 ? 0.207 -0.220 2.894 1.00 98.19 86 VAL A CA 1
ATOM 693 C C . VAL A 1 86 ? 0.863 -1.291 2.030 1.00 98.19 86 VAL A C 1
ATOM 695 O O . VAL A 1 86 ? 1.422 -2.258 2.552 1.00 98.19 86 VAL A O 1
ATOM 698 N N . ILE A 1 87 ? 0.828 -1.095 0.714 1.00 97.88 87 ILE A N 1
ATOM 699 C CA . ILE A 1 87 ? 1.409 -2.007 -0.274 1.00 97.88 87 ILE A CA 1
ATOM 700 C C . ILE A 1 87 ? 2.370 -1.215 -1.172 1.00 97.88 87 ILE A C 1
ATOM 702 O O . ILE A 1 87 ? 1.912 -0.367 -1.939 1.00 97.88 87 ILE A O 1
ATOM 706 N N . PRO A 1 88 ? 3.695 -1.434 -1.104 1.00 97.56 88 PRO A N 1
ATOM 707 C CA . PRO A 1 88 ? 4.593 -0.959 -2.145 1.00 97.56 88 PRO A CA 1
ATOM 708 C C . PRO A 1 88 ? 4.363 -1.773 -3.422 1.00 97.56 88 PRO A C 1
ATOM 710 O O . PRO A 1 88 ? 4.119 -2.974 -3.344 1.00 97.56 88 PRO A O 1
ATOM 713 N N . SER A 1 89 ? 4.457 -1.127 -4.583 1.00 97.31 89 SER A N 1
ATOM 714 C CA . SER A 1 89 ? 4.302 -1.788 -5.875 1.00 97.31 89 SER A CA 1
ATOM 715 C C . SER A 1 89 ? 5.372 -1.361 -6.880 1.00 97.31 89 SER A C 1
ATOM 717 O O . SER A 1 89 ? 5.688 -0.171 -6.985 1.00 97.31 89 SER A O 1
ATOM 719 N N . TYR A 1 90 ? 5.935 -2.334 -7.605 1.00 96.69 90 TYR A N 1
ATOM 720 C CA . TYR A 1 90 ? 6.940 -2.117 -8.653 1.00 96.69 90 TYR A CA 1
ATOM 721 C C . TYR A 1 90 ? 6.783 -3.129 -9.792 1.00 96.69 90 TYR A C 1
ATOM 723 O O . TYR A 1 90 ? 7.207 -4.273 -9.656 1.00 96.69 90 TYR A O 1
ATOM 731 N N . GLY A 1 91 ? 6.212 -2.703 -10.924 1.00 95.62 91 GLY A N 1
ATOM 732 C CA . GLY A 1 91 ? 6.035 -3.582 -12.088 1.00 95.62 91 GLY A CA 1
ATOM 733 C C . GLY A 1 91 ? 5.082 -4.744 -11.811 1.00 95.62 91 GLY A C 1
ATOM 734 O O . GLY A 1 91 ? 5.361 -5.889 -12.151 1.00 95.62 91 GLY A O 1
ATOM 735 N N . GLU A 1 92 ? 3.985 -4.460 -11.107 1.00 94.69 92 GLU A N 1
ATOM 736 C CA . GLU A 1 92 ? 3.016 -5.471 -10.670 1.00 94.69 92 GLU A CA 1
ATOM 737 C C . GLU A 1 92 ? 1.619 -5.193 -11.229 1.00 94.69 92 GLU A C 1
ATOM 739 O O . GLU A 1 92 ? 0.610 -5.574 -10.629 1.00 94.69 92 GLU A O 1
ATOM 744 N N . ARG A 1 93 ? 1.521 -4.557 -12.405 1.00 95.31 93 ARG A N 1
ATOM 745 C CA . ARG A 1 93 ? 0.221 -4.214 -13.010 1.00 95.31 93 ARG A CA 1
ATOM 746 C C . ARG A 1 93 ? -0.669 -5.446 -13.183 1.00 95.31 93 ARG A C 1
ATOM 748 O O . ARG A 1 93 ? -1.882 -5.352 -12.994 1.00 95.31 93 ARG A O 1
ATOM 755 N N . GLY A 1 94 ? -0.079 -6.599 -13.501 1.00 93.25 94 GLY A N 1
ATOM 756 C CA . GLY A 1 94 ? -0.794 -7.873 -13.629 1.00 93.25 94 GLY A CA 1
ATOM 757 C C . GLY A 1 94 ? -1.282 -8.474 -12.303 1.00 93.25 94 GLY A C 1
ATOM 758 O O . GLY A 1 94 ? -2.174 -9.322 -12.308 1.00 93.25 94 GLY A O 1
ATOM 759 N N . TYR A 1 95 ? -0.736 -8.038 -11.166 1.00 94.62 95 TYR A N 1
ATOM 76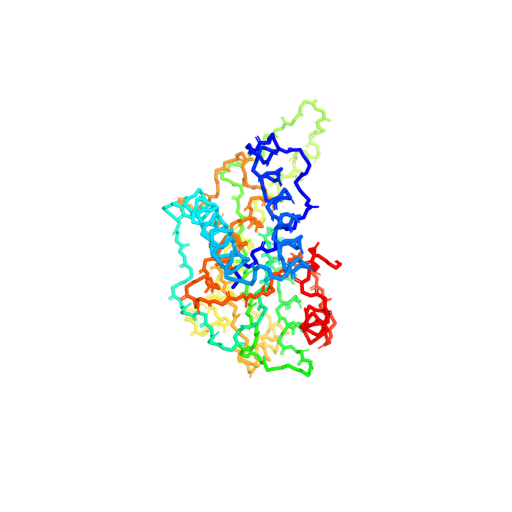0 C CA . TYR A 1 95 ? -1.040 -8.596 -9.847 1.00 94.62 95 TYR A CA 1
ATOM 761 C C . TYR A 1 95 ? -1.837 -7.648 -8.955 1.00 94.62 95 TYR A C 1
ATOM 763 O O . TYR A 1 95 ? -2.604 -8.134 -8.131 1.00 94.62 95 TYR A O 1
ATOM 771 N N . ILE A 1 96 ? -1.748 -6.329 -9.162 1.00 96.94 96 ILE A N 1
ATOM 772 C CA . ILE A 1 96 ? -2.274 -5.313 -8.239 1.00 96.94 96 ILE A CA 1
ATOM 773 C C . ILE A 1 96 ? -3.780 -5.426 -7.951 1.00 96.94 96 ILE A C 1
ATOM 775 O O . ILE A 1 96 ? -4.233 -5.086 -6.860 1.00 96.94 96 ILE A O 1
ATOM 779 N N . LEU A 1 97 ? -4.580 -5.955 -8.882 1.00 97.31 97 LEU A N 1
ATOM 780 C CA . LEU A 1 97 ? -6.009 -6.178 -8.639 1.00 97.31 97 LEU A CA 1
ATOM 781 C C . LEU A 1 97 ? -6.279 -7.283 -7.612 1.00 97.31 97 LEU A C 1
ATOM 783 O O . LEU A 1 97 ? -7.318 -7.249 -6.964 1.00 97.31 97 LEU A O 1
ATOM 787 N N . ARG A 1 98 ? -5.368 -8.241 -7.419 1.00 97.19 98 ARG A N 1
ATOM 788 C CA . ARG A 1 98 ? -5.523 -9.353 -6.469 1.00 97.19 98 ARG A CA 1
ATOM 789 C C . ARG A 1 98 ? -5.600 -8.884 -5.004 1.00 97.19 98 ARG A C 1
ATOM 791 O O . ARG A 1 98 ? -6.566 -9.269 -4.331 1.00 97.19 98 ARG A O 1
ATOM 798 N N . PRO A 1 99 ? -4.659 -8.074 -4.476 1.00 97.88 99 PRO A N 1
ATOM 799 C CA . PRO A 1 99 ? -4.785 -7.550 -3.121 1.00 97.88 99 PRO A CA 1
ATOM 800 C C . PRO A 1 99 ? -5.981 -6.604 -2.996 1.00 97.88 99 PRO A C 1
ATOM 802 O O . PRO A 1 99 ? -6.710 -6.692 -2.012 1.00 97.88 99 PRO A O 1
ATOM 805 N N . ILE A 1 100 ? -6.250 -5.762 -4.004 1.00 98.31 100 ILE A N 1
ATOM 806 C CA . ILE A 1 100 ? -7.391 -4.832 -3.967 1.00 98.31 100 ILE A CA 1
ATOM 807 C C . ILE A 1 100 ? -8.723 -5.597 -3.917 1.00 98.31 100 ILE A C 1
ATOM 809 O O . ILE A 1 100 ? -9.577 -5.284 -3.094 1.00 98.31 100 ILE A O 1
ATOM 813 N N . GLU A 1 101 ? -8.902 -6.619 -4.758 1.00 97.88 101 GLU A N 1
ATOM 814 C CA . GLU A 1 101 ? -10.118 -7.438 -4.799 1.00 97.88 101 GLU A CA 1
ATOM 815 C C . GLU A 1 101 ? -10.327 -8.200 -3.488 1.00 97.88 101 GLU A C 1
ATOM 817 O O . GLU A 1 101 ? -11.426 -8.191 -2.937 1.00 97.88 101 GLU A O 1
ATOM 822 N N . SER A 1 102 ? -9.283 -8.846 -2.963 1.00 98.38 102 SER A N 1
ATOM 823 C CA . SER A 1 102 ? -9.410 -9.589 -1.704 1.00 98.38 102 SER A CA 1
ATOM 824 C C . SER A 1 102 ? -9.692 -8.672 -0.509 1.00 98.38 102 SER A C 1
ATOM 826 O O . SER A 1 102 ? -10.490 -9.034 0.354 1.00 98.38 102 SER A O 1
ATOM 828 N N . LEU A 1 103 ? -9.141 -7.454 -0.490 1.00 98.44 103 LEU A N 1
ATOM 829 C CA . LEU A 1 103 ? -9.496 -6.426 0.495 1.00 98.44 103 LEU A CA 1
ATOM 830 C C . LEU A 1 103 ? -10.886 -5.825 0.263 1.00 98.44 103 LEU A C 1
ATOM 832 O O . LEU A 1 103 ? -11.511 -5.379 1.217 1.00 98.44 103 LEU A O 1
ATOM 836 N N . ALA A 1 104 ? -11.401 -5.810 -0.964 1.00 97.88 104 ALA A N 1
ATOM 837 C CA . ALA A 1 104 ? -12.775 -5.392 -1.240 1.00 97.88 104 ALA A CA 1
ATOM 838 C C . ALA A 1 104 ? -13.811 -6.428 -0.767 1.00 97.88 104 ALA A C 1
ATOM 840 O O . ALA A 1 104 ? -14.981 -6.086 -0.625 1.00 97.88 104 ALA A O 1
ATOM 841 N N . ASN A 1 105 ? -13.386 -7.668 -0.514 1.00 97.50 105 ASN A N 1
ATOM 842 C CA . ASN A 1 105 ? -14.230 -8.780 -0.086 1.00 97.50 105 ASN A CA 1
ATOM 843 C C . ASN A 1 105 ? -13.855 -9.259 1.329 1.00 97.50 105 ASN A C 1
ATOM 845 O O . ASN A 1 105 ? -13.454 -10.410 1.519 1.00 97.50 105 ASN A O 1
ATOM 849 N N . GLN A 1 106 ? -13.937 -8.354 2.307 1.00 98.19 106 GLN A N 1
ATOM 850 C CA . GLN A 1 106 ? -13.709 -8.674 3.718 1.00 98.19 106 GLN A CA 1
ATOM 851 C C . GLN A 1 106 ? -15.032 -8.939 4.446 1.00 98.19 106 GLN A C 1
ATOM 853 O O . GLN A 1 106 ? -16.028 -8.257 4.229 1.00 98.19 106 GLN A O 1
ATOM 858 N N . GLU A 1 107 ? -15.029 -9.934 5.325 1.00 97.94 107 GLU A N 1
ATOM 859 C CA . GLU A 1 107 ? -16.151 -10.335 6.165 1.00 97.94 107 GLU A CA 1
ATOM 860 C C . GLU A 1 107 ? -15.976 -9.802 7.592 1.00 97.94 107 GLU A C 1
ATOM 862 O O . GLU A 1 107 ? -14.865 -9.728 8.117 1.00 97.94 107 GLU A O 1
ATOM 867 N N . GLY A 1 108 ? -17.088 -9.480 8.259 1.00 97.44 108 GLY A N 1
ATOM 868 C CA . GLY A 1 108 ? -17.076 -9.088 9.674 1.00 97.44 108 GLY A CA 1
ATOM 869 C C . GLY A 1 108 ? -16.457 -7.714 9.955 1.00 97.44 108 GLY A C 1
ATOM 870 O O . GLY A 1 108 ? -16.073 -7.445 11.093 1.00 97.44 108 GLY A O 1
ATOM 871 N N . VAL A 1 109 ? -16.343 -6.863 8.934 1.00 97.56 109 VAL A N 1
ATOM 872 C CA . VAL A 1 109 ? -15.841 -5.489 9.023 1.00 97.56 109 VAL A CA 1
ATOM 873 C C . VAL A 1 109 ? -16.507 -4.624 7.951 1.00 97.56 109 VAL A C 1
ATOM 875 O O . VAL A 1 109 ? -16.767 -5.096 6.846 1.00 97.56 109 VAL A O 1
ATOM 878 N N . GLU A 1 110 ? -16.764 -3.358 8.261 1.00 97.38 110 GLU A N 1
ATOM 879 C CA . GLU A 1 110 ? -17.262 -2.389 7.285 1.00 97.38 110 GLU A CA 1
ATOM 880 C C . GLU A 1 110 ? -16.106 -1.806 6.461 1.00 97.38 110 GLU A C 1
ATOM 882 O O . GLU A 1 110 ? -15.028 -1.513 6.983 1.00 97.38 110 GLU A O 1
ATOM 887 N N . THR A 1 111 ? -16.327 -1.535 5.172 1.00 95.56 111 THR A N 1
ATOM 888 C CA . THR A 1 111 ? -15.282 -0.981 4.283 1.00 95.56 111 THR A CA 1
ATOM 889 C C . THR A 1 111 ? -14.814 0.423 4.672 1.00 95.56 111 THR A C 1
ATOM 891 O O . THR A 1 111 ? -13.778 0.880 4.200 1.00 95.56 111 THR A O 1
ATOM 894 N N . ASN A 1 112 ? -15.533 1.113 5.565 1.00 96.62 112 ASN A N 1
ATOM 895 C CA . ASN A 1 112 ? -15.113 2.396 6.135 1.00 96.62 112 ASN A CA 1
ATOM 896 C C . ASN A 1 112 ? -14.162 2.264 7.342 1.00 96.62 112 ASN A C 1
ATOM 898 O O . ASN A 1 112 ? -13.594 3.266 7.783 1.00 96.62 112 ASN A O 1
ATOM 902 N N . GLU A 1 113 ? -13.971 1.049 7.862 1.00 97.69 113 GLU A N 1
ATOM 903 C CA . GLU A 1 113 ? -13.063 0.761 8.973 1.00 97.69 113 GLU A CA 1
ATOM 904 C C . GLU A 1 113 ? -11.628 0.504 8.506 1.00 97.69 113 GLU A C 1
ATOM 906 O O . GLU A 1 113 ? -10.731 0.334 9.336 1.00 97.69 113 GLU A O 1
ATOM 911 N N . TYR A 1 114 ? -11.380 0.492 7.198 1.00 98.19 114 TYR A N 1
ATOM 912 C CA . TYR A 1 114 ? -10.041 0.349 6.657 1.00 98.19 114 TYR A CA 1
ATOM 913 C C . TYR A 1 114 ? -9.863 1.066 5.321 1.00 98.19 114 TYR A C 1
ATOM 915 O O . TYR A 1 114 ? -10.816 1.391 4.618 1.00 98.19 114 TYR A O 1
ATOM 923 N N . GLU A 1 115 ? -8.611 1.335 4.978 1.00 97.81 115 GLU A N 1
ATOM 924 C CA . GLU A 1 115 ? -8.218 1.893 3.687 1.00 97.81 115 GLU A CA 1
ATOM 925 C C . GLU A 1 115 ? -6.987 1.170 3.143 1.00 97.81 115 GLU A C 1
ATOM 927 O O . GLU A 1 115 ? -6.249 0.522 3.890 1.00 97.81 115 GLU A O 1
ATOM 932 N N . LEU A 1 116 ? -6.764 1.297 1.838 1.00 98.56 116 LEU A N 1
ATOM 933 C CA . LEU A 1 116 ? -5.584 0.781 1.159 1.00 98.56 116 LEU A CA 1
ATOM 934 C C . LEU A 1 116 ? -4.774 1.942 0.577 1.00 98.56 116 LEU A C 1
ATOM 936 O O . LEU A 1 116 ? -5.306 2.763 -0.164 1.00 98.56 116 LEU A O 1
ATOM 940 N N . ILE A 1 117 ? -3.482 1.980 0.880 1.00 98.56 117 ILE A N 1
ATOM 941 C CA . ILE A 1 117 ? -2.485 2.871 0.294 1.00 98.56 117 ILE A CA 1
ATOM 942 C C . ILE A 1 117 ? -1.521 2.015 -0.528 1.00 98.56 117 ILE A C 1
ATOM 944 O O . ILE A 1 117 ? -0.803 1.172 0.009 1.00 98.56 117 ILE A O 1
ATOM 948 N N . VAL A 1 118 ? -1.482 2.253 -1.833 1.00 98.56 118 VAL A N 1
ATOM 949 C CA . VAL A 1 118 ? -0.526 1.647 -2.758 1.00 98.56 118 VAL A CA 1
ATOM 950 C C . VAL A 1 118 ? 0.566 2.665 -3.068 1.00 98.56 118 VAL A C 1
ATOM 952 O O . VAL A 1 118 ? 0.278 3.752 -3.565 1.00 98.56 118 VAL A O 1
ATOM 955 N N . VAL A 1 119 ? 1.824 2.332 -2.794 1.00 98.31 119 VAL A N 1
ATOM 956 C CA . VAL A 1 119 ? 2.972 3.174 -3.153 1.00 98.31 119 VAL A CA 1
ATOM 957 C C . VAL A 1 119 ? 3.565 2.648 -4.447 1.00 98.31 119 VAL A C 1
ATOM 959 O O . VAL A 1 119 ? 4.317 1.677 -4.433 1.00 98.31 119 VAL A O 1
ATOM 962 N N . VAL A 1 120 ? 3.209 3.272 -5.568 1.00 98.00 120 VAL A N 1
ATOM 963 C CA . VAL A 1 120 ? 3.713 2.873 -6.885 1.00 98.00 120 VAL A CA 1
ATOM 964 C C . VAL A 1 120 ? 5.071 3.532 -7.083 1.00 98.00 120 VAL A C 1
ATOM 966 O O . VAL A 1 120 ? 5.149 4.751 -7.214 1.00 98.00 120 VAL A O 1
ATOM 969 N N . ASN A 1 121 ? 6.143 2.746 -7.058 1.00 96.25 121 ASN A N 1
ATOM 970 C CA . ASN A 1 121 ? 7.516 3.244 -6.986 1.00 96.25 121 ASN A CA 1
ATOM 971 C C . ASN A 1 121 ? 8.292 2.947 -8.269 1.00 96.25 121 ASN A C 1
ATOM 973 O O . ASN A 1 121 ? 8.220 1.827 -8.740 1.00 96.25 121 ASN A O 1
ATOM 977 N N . ASN A 1 122 ? 9.093 3.885 -8.780 1.00 95.06 122 ASN A N 1
ATOM 978 C CA . ASN A 1 122 ? 10.158 3.620 -9.751 1.00 95.06 122 ASN A CA 1
ATOM 979 C C . ASN A 1 122 ? 11.502 4.084 -9.176 1.00 95.06 122 ASN A C 1
ATOM 981 O O . ASN A 1 122 ? 11.577 5.203 -8.663 1.00 95.06 122 ASN A O 1
ATOM 985 N N . PRO A 1 123 ? 12.583 3.302 -9.342 1.00 91.19 123 PRO A N 1
ATOM 986 C CA . PRO A 1 123 ? 13.927 3.844 -9.223 1.00 91.19 123 PRO A CA 1
ATOM 987 C C . PRO A 1 123 ? 14.116 4.999 -10.225 1.00 91.19 123 PRO A C 1
ATOM 989 O O . PRO A 1 123 ? 13.766 4.826 -11.401 1.00 91.19 123 PRO A O 1
ATOM 992 N N . PRO A 1 124 ? 14.642 6.162 -9.795 1.00 91.19 124 PRO A N 1
ATOM 993 C CA . PRO A 1 124 ? 14.825 7.316 -10.676 1.00 91.19 124 PRO A CA 1
ATOM 994 C C . PRO A 1 124 ? 15.844 7.049 -11.784 1.00 91.19 124 PRO A C 1
ATOM 996 O O . PRO A 1 124 ? 15.744 7.632 -12.861 1.00 91.19 124 PRO A O 1
ATOM 999 N N . GLU A 1 125 ? 16.799 6.149 -11.544 1.00 92.12 125 GLU A N 1
ATOM 1000 C CA . GLU A 1 125 ? 17.834 5.799 -12.507 1.00 92.12 125 GLU A CA 1
ATOM 1001 C C . GLU A 1 125 ? 17.697 4.357 -12.997 1.00 92.12 125 GLU A C 1
ATOM 1003 O O . GLU A 1 125 ? 17.270 3.448 -12.275 1.00 92.12 125 GLU A O 1
ATOM 1008 N N . SER A 1 126 ? 18.108 4.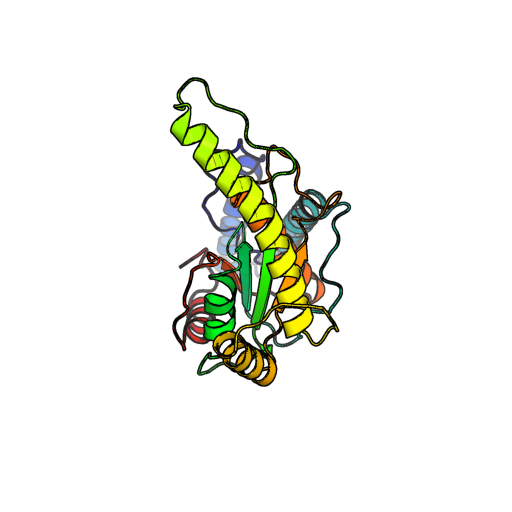143 -14.248 1.00 91.06 126 SER A N 1
ATOM 1009 C CA . SER A 1 126 ? 18.232 2.804 -14.813 1.00 91.06 126 SER A CA 1
ATOM 1010 C C . SER A 1 126 ? 19.253 1.986 -14.015 1.00 91.06 126 SER A C 1
ATOM 1012 O O . SER A 1 126 ? 20.291 2.522 -13.620 1.00 91.06 126 SER A O 1
ATOM 1014 N N . PRO A 1 127 ? 19.027 0.674 -13.825 1.00 91.88 127 PRO A N 1
ATOM 1015 C CA . PRO A 1 127 ? 19.983 -0.188 -13.154 1.00 91.88 127 PRO A CA 1
ATOM 1016 C C . PRO A 1 127 ? 21.376 -0.097 -13.785 1.00 91.88 127 PRO A C 1
ATOM 1018 O O . PRO A 1 127 ? 21.522 -0.196 -15.003 1.00 91.88 127 PRO A O 1
ATOM 1021 N N . ALA A 1 128 ? 22.402 0.033 -12.946 1.00 91.69 128 ALA A N 1
ATOM 1022 C CA . ALA A 1 128 ? 23.793 -0.112 -13.354 1.00 91.69 128 ALA A CA 1
ATOM 1023 C C . ALA A 1 128 ? 24.233 -1.581 -13.252 1.00 91.69 128 ALA A C 1
ATOM 1025 O O . ALA A 1 128 ? 23.797 -2.315 -12.355 1.00 91.69 128 ALA A O 1
ATOM 1026 N N . LYS A 1 129 ? 25.116 -2.006 -14.163 1.00 93.62 129 LYS A N 1
ATOM 1027 C CA . LYS A 1 129 ? 25.676 -3.359 -14.149 1.00 93.62 129 LYS A CA 1
ATOM 1028 C C . LYS A 1 129 ? 26.654 -3.507 -12.991 1.00 93.62 129 LYS A C 1
ATOM 1030 O O . LYS A 1 129 ? 27.594 -2.723 -12.870 1.00 93.62 129 LYS A O 1
ATOM 1035 N N . SER A 1 130 ? 26.480 -4.538 -12.168 1.00 90.69 130 SER A N 1
ATOM 1036 C CA . SER A 1 130 ? 27.444 -4.819 -11.097 1.00 90.69 130 SER A CA 1
ATOM 1037 C C . SER A 1 130 ? 28.633 -5.656 -11.592 1.00 90.69 130 SER A C 1
ATOM 1039 O O . SER A 1 130 ? 28.511 -6.439 -12.533 1.00 90.69 130 SER A O 1
ATOM 1041 N N . ALA A 1 131 ? 29.785 -5.555 -10.919 1.00 91.12 131 ALA A N 1
ATOM 1042 C CA . ALA A 1 131 ? 31.002 -6.290 -11.294 1.00 91.12 131 ALA A CA 1
ATOM 1043 C C . ALA A 1 131 ? 30.851 -7.827 -11.267 1.00 91.12 131 ALA A C 1
ATOM 1045 O O . ALA A 1 131 ? 31.627 -8.529 -11.909 1.00 91.12 131 ALA A O 1
ATOM 1046 N N . LYS A 1 132 ? 29.870 -8.351 -10.519 1.00 91.94 132 LYS A N 1
ATOM 1047 C CA . LYS A 1 132 ? 29.607 -9.793 -10.364 1.00 91.94 132 LYS A CA 1
ATOM 1048 C C . LYS A 1 132 ? 28.445 -10.298 -11.230 1.00 91.94 132 LYS A C 1
ATOM 1050 O O . LYS A 1 132 ? 28.120 -11.478 -11.171 1.00 91.94 132 LYS A O 1
ATOM 1055 N N . GLU A 1 133 ? 27.799 -9.418 -11.991 1.00 93.88 133 GLU A N 1
ATOM 1056 C CA . GLU A 1 133 ? 26.596 -9.720 -12.773 1.00 93.88 133 GLU A CA 1
ATOM 1057 C C . GLU A 1 133 ? 26.967 -10.114 -14.208 1.00 93.88 133 GLU A C 1
ATOM 1059 O O . GLU A 1 133 ? 27.806 -9.476 -14.856 1.00 93.88 133 GLU A O 1
ATOM 1064 N N . THR A 1 134 ? 26.345 -11.178 -14.721 1.00 95.31 134 THR A N 1
ATOM 1065 C CA . THR A 1 134 ? 26.543 -11.595 -16.115 1.00 95.31 134 THR A CA 1
ATOM 1066 C C . THR A 1 134 ? 25.873 -10.604 -17.077 1.00 95.31 134 THR A C 1
ATOM 1068 O O . THR A 1 134 ? 25.003 -9.830 -16.680 1.00 95.31 134 THR A O 1
ATOM 1071 N N . ASN A 1 135 ? 26.253 -10.606 -18.362 1.00 94.62 135 ASN A N 1
ATOM 1072 C CA . ASN A 1 135 ? 25.560 -9.777 -19.363 1.00 94.62 135 ASN A CA 1
ATOM 1073 C C . ASN A 1 135 ? 24.073 -10.145 -19.462 1.00 94.62 135 ASN A C 1
ATOM 1075 O O . ASN A 1 135 ? 23.232 -9.256 -19.477 1.00 94.62 135 ASN A O 1
ATOM 1079 N N . ALA A 1 136 ? 23.753 -11.442 -19.440 1.00 94.94 136 ALA A N 1
ATOM 1080 C CA . ALA A 1 136 ? 22.377 -11.920 -19.524 1.00 94.94 136 ALA A CA 1
ATOM 1081 C C . ALA A 1 136 ? 21.529 -11.494 -18.310 1.00 94.94 136 ALA A C 1
ATOM 1083 O O . ALA A 1 136 ? 20.363 -11.140 -18.470 1.00 94.94 136 ALA A O 1
ATOM 1084 N N . ASP A 1 137 ? 22.096 -11.502 -17.097 1.00 95.00 137 ASP A N 1
ATOM 1085 C CA . ASP A 1 137 ? 21.408 -10.990 -15.902 1.00 95.00 137 ASP A CA 1
ATOM 1086 C C . ASP A 1 137 ? 21.134 -9.490 -16.012 1.00 95.00 137 ASP A C 1
ATOM 1088 O O . ASP A 1 137 ? 20.020 -9.039 -15.743 1.00 95.00 137 ASP A O 1
ATOM 1092 N N . PHE A 1 138 ? 22.136 -8.727 -16.454 1.00 95.50 138 PHE A N 1
ATOM 1093 C CA . PHE A 1 138 ? 22.006 -7.288 -16.629 1.00 95.50 138 PHE A CA 1
ATOM 1094 C C . PHE A 1 138 ? 20.960 -6.933 -17.696 1.00 95.50 138 PHE A C 1
ATOM 1096 O O . PHE A 1 138 ? 20.099 -6.092 -17.452 1.00 95.50 138 PHE A O 1
ATOM 1103 N N . GLU A 1 139 ? 20.964 -7.618 -18.841 1.00 95.62 139 GLU A N 1
ATOM 1104 C CA . GLU A 1 139 ? 19.956 -7.443 -19.894 1.00 95.62 139 GLU A CA 1
ATOM 1105 C C . GLU A 1 139 ? 18.541 -7.735 -19.377 1.00 95.62 139 GLU A C 1
ATOM 1107 O O . GLU A 1 139 ? 17.639 -6.917 -19.566 1.00 95.62 139 GLU A O 1
ATOM 1112 N N . ARG A 1 140 ? 18.345 -8.843 -18.643 1.00 94.81 140 ARG A N 1
ATOM 1113 C CA . ARG A 1 140 ? 17.052 -9.157 -18.007 1.00 94.81 140 ARG A CA 1
ATOM 1114 C C . ARG A 1 140 ? 16.592 -8.053 -17.061 1.00 94.81 140 ARG A C 1
ATOM 1116 O O . ARG A 1 140 ? 15.419 -7.693 -17.072 1.00 94.81 140 ARG A O 1
ATOM 1123 N N . LYS A 1 141 ? 17.507 -7.506 -16.264 1.00 94.00 141 LYS A N 1
ATOM 1124 C CA . LYS A 1 141 ? 17.224 -6.432 -15.308 1.00 94.00 141 LYS A CA 1
ATOM 1125 C C . LYS A 1 141 ? 16.807 -5.134 -15.996 1.00 94.00 141 LYS A C 1
ATOM 1127 O O . LYS A 1 141 ? 15.878 -4.479 -15.534 1.00 94.00 141 LYS A O 1
ATOM 1132 N N . ILE A 1 142 ? 17.455 -4.778 -17.106 1.00 95.56 142 ILE A N 1
ATOM 1133 C CA . ILE A 1 142 ? 17.076 -3.613 -17.915 1.00 95.56 142 ILE A CA 1
ATOM 1134 C C . ILE A 1 142 ? 15.685 -3.805 -18.524 1.00 95.56 142 ILE A C 1
ATOM 1136 O O . ILE A 1 142 ? 14.859 -2.897 -18.443 1.00 95.56 142 ILE A O 1
ATOM 1140 N N . VAL A 1 143 ? 15.392 -4.990 -19.068 1.00 95.62 143 VAL A N 1
ATOM 1141 C CA . VAL A 1 143 ? 14.059 -5.308 -19.610 1.00 95.62 143 VAL A CA 1
ATOM 1142 C C . VAL A 1 143 ? 12.987 -5.221 -18.520 1.00 95.62 143 VAL A C 1
ATOM 1144 O O . VAL A 1 143 ? 11.956 -4.583 -18.726 1.00 95.62 143 VAL A O 1
ATOM 1147 N N . GLN A 1 144 ? 13.241 -5.797 -17.340 1.00 93.75 144 GLN A N 1
ATOM 1148 C CA . GLN A 1 144 ? 12.334 -5.701 -16.191 1.00 93.75 144 GLN A CA 1
ATOM 1149 C C . GLN A 1 144 ? 12.114 -4.250 -15.758 1.00 93.75 144 GLN A C 1
ATOM 1151 O O . GLN A 1 144 ? 10.975 -3.852 -15.536 1.00 93.75 144 GLN A O 1
ATOM 1156 N N . TYR A 1 145 ? 13.176 -3.445 -15.696 1.00 94.56 145 TYR A N 1
ATOM 1157 C CA . TYR A 1 145 ? 13.083 -2.028 -15.350 1.00 94.56 145 TYR A CA 1
ATOM 1158 C C . TYR A 1 145 ? 12.209 -1.244 -16.336 1.00 94.56 145 TYR A C 1
ATOM 1160 O O . TYR A 1 145 ? 11.328 -0.491 -15.921 1.00 94.56 145 TYR A O 1
ATOM 1168 N N . GLN A 1 146 ? 12.403 -1.456 -17.640 1.00 94.94 146 GLN A N 1
ATOM 1169 C CA . GLN A 1 146 ? 11.606 -0.802 -18.680 1.00 94.94 146 GLN A CA 1
ATOM 1170 C C . GLN A 1 146 ? 10.131 -1.226 -18.632 1.00 94.94 146 GLN A C 1
ATOM 1172 O O . GLN A 1 146 ? 9.252 -0.369 -18.749 1.00 94.94 146 GLN A O 1
ATOM 1177 N N . SER A 1 147 ? 9.855 -2.519 -18.409 1.00 95.56 147 SER A N 1
ATOM 1178 C CA . SER A 1 147 ? 8.484 -3.019 -18.217 1.00 95.56 147 SER A CA 1
ATOM 1179 C C . SER A 1 147 ? 7.840 -2.372 -16.994 1.00 95.56 147 SER A C 1
ATOM 1181 O O . SER A 1 147 ? 6.752 -1.806 -17.092 1.00 95.56 147 SER A O 1
ATOM 1183 N N . ALA A 1 148 ? 8.556 -2.352 -15.867 1.00 95.62 148 ALA A N 1
ATOM 1184 C CA . ALA A 1 148 ? 8.058 -1.809 -14.612 1.00 95.62 148 ALA A CA 1
ATOM 1185 C C . ALA A 1 148 ? 7.699 -0.321 -14.715 1.00 95.62 148 ALA A C 1
ATOM 1187 O O . ALA A 1 148 ? 6.660 0.080 -14.197 1.00 95.62 148 ALA A O 1
ATOM 1188 N N . ILE A 1 149 ? 8.483 0.491 -15.438 1.00 95.25 149 ILE A N 1
ATOM 1189 C CA . ILE A 1 149 ? 8.136 1.902 -15.677 1.00 95.25 149 ILE A CA 1
ATOM 1190 C C . ILE A 1 149 ? 6.758 2.020 -16.333 1.00 95.25 149 ILE A C 1
ATOM 1192 O O . ILE A 1 149 ? 5.930 2.812 -15.875 1.00 95.25 149 ILE A O 1
ATOM 1196 N N . ARG A 1 150 ? 6.505 1.243 -17.393 1.00 94.75 150 ARG A N 1
ATOM 1197 C CA . ARG A 1 150 ? 5.236 1.280 -18.133 1.00 94.75 150 ARG A CA 1
ATOM 1198 C C . ARG A 1 150 ? 4.082 0.778 -17.269 1.00 94.75 150 ARG A C 1
ATOM 1200 O O . ARG A 1 150 ? 3.067 1.459 -17.133 1.00 94.75 150 ARG A O 1
ATOM 1207 N N . GLU A 1 151 ? 4.273 -0.370 -16.632 1.00 96.00 151 GLU A N 1
ATOM 1208 C CA . GLU A 1 151 ? 3.280 -1.008 -15.768 1.00 96.00 151 GLU A CA 1
ATOM 1209 C C . GLU A 1 151 ? 2.896 -0.143 -14.563 1.00 96.00 151 GLU A C 1
ATOM 1211 O O . GLU A 1 151 ? 1.735 -0.104 -14.152 1.00 96.00 151 GLU A O 1
ATOM 1216 N N . ASN A 1 152 ? 3.845 0.602 -14.004 1.00 97.00 152 ASN A N 1
ATOM 1217 C CA . ASN A 1 152 ? 3.583 1.501 -12.889 1.00 97.00 152 ASN A CA 1
ATOM 1218 C C . ASN A 1 152 ? 2.705 2.686 -13.305 1.00 97.00 152 ASN A C 1
ATOM 1220 O O . ASN A 1 152 ? 1.791 3.064 -12.571 1.00 97.00 152 ASN A O 1
ATOM 1224 N N . GLN A 1 153 ? 2.902 3.226 -14.510 1.00 95.69 153 GLN A N 1
ATOM 1225 C CA . GLN A 1 153 ? 2.015 4.260 -15.051 1.00 95.69 153 GLN A CA 1
ATOM 1226 C C . GLN A 1 153 ? 0.602 3.717 -15.300 1.00 95.69 153 GLN A C 1
ATOM 1228 O O . GLN A 1 153 ? -0.386 4.373 -14.967 1.00 95.69 153 GLN A O 1
ATOM 1233 N N . GLU A 1 154 ? 0.484 2.492 -15.814 1.00 95.56 154 GLU A N 1
ATOM 1234 C CA . GLU A 1 154 ? -0.809 1.811 -15.960 1.00 95.56 154 GLU A CA 1
ATOM 1235 C C . GLU A 1 154 ? -1.478 1.550 -14.603 1.00 95.56 154 GLU A C 1
ATOM 1237 O O . GLU A 1 154 ? -2.685 1.743 -14.464 1.00 95.56 154 GLU A O 1
ATOM 1242 N N . THR A 1 155 ? -0.702 1.184 -13.581 1.00 96.69 155 THR A N 1
ATOM 1243 C CA . THR A 1 155 ? -1.189 0.973 -12.209 1.00 96.69 155 THR A CA 1
ATOM 1244 C C . THR A 1 155 ? -1.737 2.264 -11.602 1.00 96.69 155 THR A C 1
ATOM 1246 O O . THR A 1 155 ? -2.826 2.256 -11.024 1.00 96.69 155 THR A O 1
ATOM 1249 N N . LEU A 1 156 ? -1.046 3.395 -11.779 1.00 96.62 156 LEU A N 1
ATOM 1250 C CA . LEU A 1 156 ? -1.537 4.701 -11.325 1.00 96.62 156 LEU A CA 1
ATOM 1251 C C . LEU A 1 156 ? -2.871 5.064 -11.985 1.00 96.62 156 LEU A C 1
ATOM 1253 O O . LEU A 1 156 ? -3.812 5.461 -11.293 1.00 96.62 156 LEU A O 1
ATOM 1257 N N . LYS A 1 157 ? -2.980 4.898 -13.309 1.00 95.81 157 LYS A N 1
ATOM 1258 C CA . LYS A 1 157 ? -4.232 5.159 -14.035 1.00 95.81 157 LYS A CA 1
ATOM 1259 C C . LYS A 1 157 ? -5.353 4.220 -13.587 1.00 95.81 157 LYS A C 1
ATOM 1261 O O . LYS A 1 157 ? -6.478 4.670 -13.385 1.00 95.81 157 LYS A O 1
ATOM 1266 N N . LEU A 1 158 ? -5.048 2.939 -13.375 1.00 96.19 158 LEU A N 1
ATOM 1267 C CA . LEU A 1 158 ? -6.003 1.947 -12.887 1.00 96.19 158 LEU A CA 1
ATOM 1268 C C . LEU A 1 158 ? -6.572 2.333 -11.516 1.00 96.19 158 LEU A C 1
ATOM 1270 O O . LEU A 1 158 ? -7.784 2.277 -11.329 1.00 96.19 158 LEU A O 1
ATOM 1274 N N . ILE A 1 159 ? -5.731 2.757 -10.566 1.00 96.12 159 ILE A N 1
ATOM 1275 C CA . ILE A 1 159 ? -6.201 3.167 -9.233 1.00 96.12 159 ILE A CA 1
ATOM 1276 C C . ILE A 1 159 ? -7.094 4.413 -9.326 1.00 96.12 159 ILE A C 1
ATOM 1278 O O . ILE A 1 159 ? -8.140 4.471 -8.675 1.00 96.12 159 ILE A O 1
ATOM 1282 N N . LYS A 1 160 ? -6.748 5.388 -10.175 1.00 94.12 160 LYS A N 1
ATOM 1283 C CA . LYS A 1 160 ? -7.617 6.547 -10.446 1.00 94.12 160 LYS A CA 1
ATOM 1284 C C . LYS A 1 160 ? -8.961 6.126 -11.048 1.00 94.12 160 LYS A C 1
ATOM 1286 O O . LYS A 1 160 ? -10.011 6.557 -10.574 1.00 94.12 160 LYS A O 1
ATOM 1291 N N . PHE A 1 161 ? -8.946 5.207 -12.014 1.00 94.00 161 PHE A N 1
ATOM 1292 C CA . PHE A 1 161 ? -10.159 4.654 -12.613 1.00 94.00 161 PHE A CA 1
ATOM 1293 C C . PHE A 1 161 ? -11.031 3.899 -11.599 1.00 94.00 161 PHE A C 1
ATOM 1295 O O . PHE A 1 161 ? -12.256 4.051 -11.606 1.00 94.00 161 PHE A O 1
ATOM 1302 N N . ILE A 1 162 ? -10.430 3.110 -10.698 1.00 94.56 162 ILE A N 1
ATOM 1303 C CA . ILE A 1 162 ? -11.125 2.461 -9.570 1.00 94.56 162 ILE A CA 1
ATOM 1304 C C . ILE A 1 162 ? -11.814 3.516 -8.698 1.00 94.56 162 ILE A C 1
ATOM 1306 O O . ILE A 1 162 ? -12.968 3.335 -8.319 1.00 94.56 162 ILE A O 1
ATOM 1310 N N . ASN A 1 163 ? -11.162 4.655 -8.466 1.00 91.25 163 ASN A N 1
ATOM 1311 C CA . ASN A 1 163 ? -11.717 5.779 -7.713 1.00 91.25 163 ASN A CA 1
ATOM 1312 C C . ASN A 1 163 ? -12.758 6.624 -8.470 1.00 91.25 163 ASN A C 1
ATOM 1314 O O . ASN A 1 163 ? -13.261 7.598 -7.905 1.00 91.25 163 ASN A O 1
ATOM 1318 N N . GLY A 1 164 ? -13.105 6.255 -9.706 1.00 89.44 164 GLY A N 1
ATOM 1319 C CA . GLY A 1 164 ? -14.119 6.936 -10.512 1.00 89.44 164 GLY A CA 1
ATOM 1320 C C . GLY A 1 164 ? -13.612 8.163 -11.268 1.00 89.44 164 GLY A C 1
ATOM 1321 O O . GLY A 1 164 ? -14.426 8.916 -11.793 1.00 89.44 164 GLY A O 1
ATOM 1322 N N . GLU A 1 165 ? -12.298 8.378 -11.331 1.00 90.06 165 GLU A N 1
ATOM 1323 C CA . GLU A 1 165 ? -11.713 9.414 -12.182 1.00 90.06 165 GLU A CA 1
ATOM 1324 C C . GLU A 1 165 ? -11.676 8.938 -13.638 1.00 90.06 165 GLU A C 1
ATOM 1326 O O . GLU A 1 165 ? -11.293 7.796 -13.911 1.00 90.06 165 GLU A O 1
ATOM 1331 N N . ASP A 1 166 ? -12.024 9.824 -14.573 1.00 80.50 166 ASP A N 1
ATOM 1332 C CA . ASP A 1 166 ? -11.959 9.529 -16.004 1.00 80.50 166 ASP A CA 1
ATOM 1333 C C . ASP A 1 166 ? -10.498 9.358 -16.439 1.00 80.50 166 ASP A C 1
ATOM 1335 O O . ASP A 1 166 ? -9.688 10.283 -16.350 1.00 80.50 166 ASP A O 1
ATOM 1339 N N . ASN A 1 167 ? -10.138 8.133 -16.814 1.00 81.50 167 ASN A N 1
ATOM 1340 C CA . ASN A 1 167 ? -8.796 7.764 -17.240 1.00 81.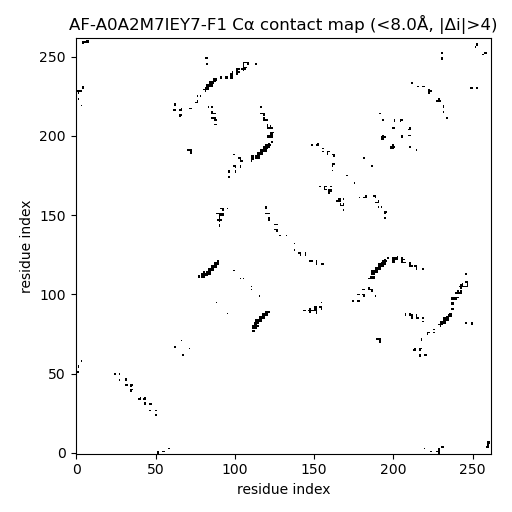50 167 ASN A CA 1
ATOM 1341 C C . ASN A 1 167 ? -8.894 6.690 -18.316 1.00 81.50 167 ASN A C 1
ATOM 1343 O O . ASN A 1 167 ? -9.598 5.693 -18.148 1.00 81.50 167 ASN A O 1
ATOM 1347 N N . ASP A 1 168 ? -8.109 6.865 -19.373 1.00 83.19 168 ASP A N 1
ATOM 1348 C CA . ASP A 1 168 ? -7.934 5.862 -20.415 1.00 83.19 168 ASP A CA 1
ATOM 1349 C C . ASP A 1 168 ? -7.066 4.711 -19.878 1.00 83.19 168 ASP A C 1
ATOM 1351 O O . ASP A 1 168 ? -5.837 4.826 -19.753 1.00 83.19 168 ASP A O 1
ATOM 1355 N N . VAL A 1 169 ? -7.735 3.634 -19.459 1.00 86.12 169 VAL A N 1
ATOM 1356 C CA . VAL A 1 169 ? -7.132 2.396 -18.956 1.00 86.12 169 VAL A CA 1
ATOM 1357 C C . VAL A 1 169 ? -7.628 1.250 -19.820 1.00 86.12 169 VAL A C 1
ATOM 1359 O O . VAL A 1 169 ? -8.830 1.006 -19.916 1.00 86.12 169 VAL A O 1
ATOM 1362 N N . GLU A 1 170 ? -6.693 0.508 -20.404 1.00 86.12 170 GLU A N 1
ATOM 1363 C CA . GLU A 1 170 ? -7.007 -0.742 -21.080 1.00 86.12 170 GLU A CA 1
ATOM 1364 C C . GLU A 1 170 ? -7.357 -1.807 -20.029 1.00 86.12 170 GLU A C 1
ATOM 1366 O O . GLU A 1 170 ? -6.573 -2.098 -19.120 1.00 86.12 170 GLU A O 1
ATOM 1371 N N . ILE A 1 171 ? -8.583 -2.328 -20.109 1.00 89.69 171 ILE A N 1
ATOM 1372 C CA . ILE A 1 171 ? -9.164 -3.249 -19.128 1.00 89.69 171 ILE A CA 1
ATOM 1373 C C . ILE A 1 171 ? -9.762 -4.432 -19.885 1.00 89.69 171 ILE A C 1
ATOM 1375 O O . ILE A 1 171 ? -10.649 -4.271 -20.725 1.00 89.69 171 ILE A O 1
ATOM 1379 N N . SER A 1 172 ? -9.311 -5.638 -19.555 1.00 91.38 172 SER A N 1
ATOM 1380 C CA . SER A 1 172 ? -9.902 -6.873 -20.072 1.00 91.38 172 SER A CA 1
ATOM 1381 C C . SER A 1 172 ? -11.312 -7.115 -19.511 1.00 91.38 172 SER A C 1
ATOM 1383 O O . SER A 1 172 ? -11.686 -6.616 -18.449 1.00 91.38 172 SER A O 1
ATOM 1385 N N . ALA A 1 173 ? -12.111 -7.955 -20.178 1.00 89.06 173 ALA A N 1
ATOM 1386 C CA . ALA A 1 173 ? -13.450 -8.309 -19.690 1.00 89.06 173 ALA A CA 1
ATOM 1387 C C . ALA A 1 173 ? -13.433 -8.913 -18.268 1.00 89.06 173 ALA A C 1
ATOM 1389 O O . ALA A 1 173 ? -14.336 -8.654 -17.472 1.00 89.06 173 ALA A O 1
ATOM 1390 N N . GLN A 1 174 ? -12.386 -9.676 -17.931 1.00 90.38 174 GLN A N 1
ATOM 1391 C CA . GLN A 1 174 ? -12.196 -10.239 -16.594 1.00 90.38 174 GLN A CA 1
ATOM 1392 C C . GLN A 1 174 ? -11.908 -9.148 -15.555 1.00 90.38 174 GLN A C 1
ATOM 1394 O O . GLN A 1 174 ? -12.537 -9.125 -14.495 1.00 90.38 174 GLN A O 1
ATOM 1399 N N . GLU A 1 175 ? -10.987 -8.229 -15.854 1.00 94.75 175 GLU A N 1
ATOM 1400 C CA . GLU A 1 175 ? -10.652 -7.119 -14.957 1.00 94.75 175 GLU A CA 1
ATOM 1401 C C . GLU A 1 175 ? -11.842 -6.188 -14.741 1.00 94.75 175 GLU A C 1
ATOM 1403 O O . GLU A 1 175 ? -12.052 -5.725 -13.622 1.00 94.75 175 GLU A O 1
ATOM 1408 N N . LYS A 1 176 ? -12.672 -5.970 -15.768 1.00 93.75 176 LYS A N 1
ATOM 1409 C CA . LYS A 1 176 ? -13.877 -5.143 -15.654 1.00 93.75 176 LYS A CA 1
ATOM 1410 C C . LYS A 1 176 ? -14.798 -5.639 -14.538 1.00 93.75 176 LYS A C 1
ATOM 1412 O O . LYS A 1 176 ? -15.175 -4.851 -13.674 1.00 93.75 176 LYS A O 1
ATOM 1417 N N . GLY A 1 177 ? -15.089 -6.941 -14.499 1.00 94.44 177 GLY A N 1
ATOM 1418 C CA . GLY A 1 177 ? -15.925 -7.521 -13.444 1.00 94.44 177 GLY A CA 1
ATOM 1419 C C . GLY A 1 177 ? -15.293 -7.420 -12.050 1.00 94.44 177 GLY A C 1
ATOM 1420 O O . GLY A 1 177 ? -16.002 -7.213 -11.066 1.00 94.44 177 GLY A O 1
ATOM 1421 N N . ILE A 1 178 ? -13.964 -7.536 -11.949 1.00 96.31 178 ILE A N 1
ATOM 1422 C CA . ILE A 1 178 ? -13.227 -7.342 -10.688 1.00 96.31 178 ILE A CA 1
ATOM 1423 C C . ILE A 1 178 ? -13.350 -5.887 -10.217 1.00 96.31 178 ILE A C 1
ATOM 1425 O O . ILE A 1 178 ? -13.700 -5.629 -9.067 1.00 96.31 178 ILE A O 1
ATOM 1429 N N . ILE A 1 179 ? -13.115 -4.930 -11.113 1.00 95.75 179 ILE A N 1
ATOM 1430 C CA . ILE A 1 179 ? -13.167 -3.497 -10.815 1.00 95.75 179 ILE A CA 1
ATOM 1431 C C . ILE A 1 179 ? -14.580 -3.066 -10.420 1.00 95.75 179 ILE A C 1
ATOM 1433 O O . ILE A 1 179 ? -14.730 -2.279 -9.491 1.00 95.75 179 ILE A O 1
ATOM 1437 N N . GLU A 1 180 ? -15.620 -3.592 -11.070 1.00 94.75 180 GLU A N 1
ATOM 1438 C CA . GLU A 1 180 ? -17.014 -3.329 -10.694 1.00 94.75 180 GLU A CA 1
ATOM 1439 C C . GLU A 1 180 ? -17.309 -3.786 -9.258 1.00 94.75 180 GLU A C 1
ATOM 1441 O O . GLU A 1 180 ? -17.904 -3.028 -8.492 1.00 94.75 180 GLU A O 1
ATOM 1446 N N . ARG A 1 181 ? -16.819 -4.965 -8.848 1.00 95.44 181 ARG A N 1
ATOM 1447 C CA . ARG A 1 181 ? -16.936 -5.435 -7.455 1.00 95.44 181 ARG A CA 1
ATOM 1448 C C . ARG A 1 181 ? -16.159 -4.559 -6.474 1.00 95.44 181 ARG A C 1
AT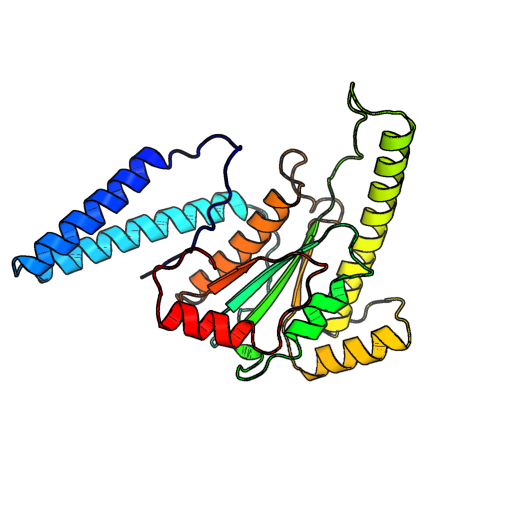OM 1450 O O . ARG A 1 181 ? -16.687 -4.225 -5.417 1.00 95.44 181 ARG A O 1
ATOM 1457 N N . ILE A 1 182 ? -14.938 -4.153 -6.828 1.00 97.00 182 ILE A N 1
ATOM 1458 C CA . ILE A 1 182 ? -14.126 -3.241 -6.006 1.00 97.00 182 ILE A CA 1
ATOM 1459 C C . ILE A 1 182 ? -14.841 -1.895 -5.832 1.00 97.00 182 ILE A C 1
ATOM 1461 O O . ILE A 1 182 ? -14.922 -1.376 -4.724 1.00 97.00 182 ILE A O 1
ATOM 1465 N N . LYS A 1 183 ? -15.400 -1.334 -6.908 1.00 95.62 183 LYS A N 1
ATOM 1466 C CA . LYS A 1 183 ? -16.167 -0.083 -6.856 1.00 95.62 183 LYS A CA 1
ATOM 1467 C C . LYS A 1 183 ? -17.414 -0.230 -5.986 1.00 95.62 183 LYS A C 1
ATOM 1469 O O . LYS A 1 183 ? -17.692 0.649 -5.173 1.00 95.62 183 LYS A O 1
ATOM 1474 N N . ALA A 1 184 ? -18.134 -1.343 -6.129 1.00 95.38 184 ALA A N 1
ATOM 1475 C CA . ALA A 1 184 ? -19.349 -1.625 -5.371 1.00 95.38 184 ALA A CA 1
ATOM 1476 C C . ALA A 1 184 ? -19.097 -1.816 -3.866 1.00 95.38 184 ALA A C 1
ATOM 1478 O O . ALA A 1 184 ? -19.964 -1.464 -3.070 1.00 95.38 184 ALA A O 1
ATOM 1479 N N . SER A 1 185 ? -17.924 -2.319 -3.458 1.00 95.94 185 SER A N 1
ATOM 1480 C CA . SER A 1 185 ? -17.586 -2.464 -2.032 1.00 95.94 185 SER A CA 1
ATOM 1481 C C . SER A 1 185 ? -17.388 -1.117 -1.325 1.00 95.94 185 SER A C 1
ATOM 1483 O O . SER A 1 185 ? -17.491 -1.022 -0.102 1.00 95.94 185 SER A O 1
ATOM 1485 N N . GLY A 1 186 ? -17.086 -0.059 -2.083 1.00 94.94 186 GLY A N 1
ATOM 1486 C CA . GLY A 1 186 ? -16.786 1.262 -1.539 1.00 94.94 186 GLY A CA 1
ATOM 1487 C C . GLY A 1 186 ? -15.398 1.381 -0.898 1.00 94.94 186 GLY A C 1
ATOM 1488 O O . GLY A 1 186 ? -15.109 2.430 -0.311 1.00 94.94 186 GLY A O 1
ATOM 1489 N N . LEU A 1 187 ? -14.540 0.357 -1.031 1.00 96.44 187 LEU A N 1
ATOM 1490 C CA . LEU A 1 187 ? -13.161 0.376 -0.540 1.00 96.44 187 LEU A CA 1
ATOM 1491 C C . LEU A 1 187 ? -12.416 1.610 -1.066 1.00 96.44 187 LEU A C 1
ATOM 1493 O O . LEU A 1 187 ? -12.391 1.887 -2.266 1.00 96.44 187 LEU A O 1
ATOM 1497 N N . LYS A 1 188 ? -11.772 2.350 -0.160 1.00 95.38 188 LYS A N 1
ATOM 1498 C CA . LYS A 1 188 ? -10.910 3.475 -0.530 1.00 95.38 188 LYS A CA 1
ATOM 1499 C C . LYS A 1 188 ? -9.505 2.978 -0.834 1.00 95.38 188 LYS A C 1
ATOM 1501 O O . LYS A 1 188 ? -8.825 2.457 0.048 1.00 95.38 188 LYS A O 1
ATOM 1506 N N . VAL A 1 189 ? -9.091 3.169 -2.084 1.00 97.38 189 VAL A N 1
ATOM 1507 C CA . VAL A 1 189 ? -7.762 2.817 -2.585 1.00 97.38 189 VAL A CA 1
ATOM 1508 C C . VAL A 1 189 ? -7.042 4.102 -2.965 1.00 97.38 189 VAL A C 1
ATOM 1510 O O . VAL A 1 189 ? -7.503 4.844 -3.826 1.00 97.38 189 VAL A O 1
ATOM 1513 N N . TYR A 1 190 ? -5.915 4.386 -2.334 1.00 97.88 190 TYR A N 1
ATOM 1514 C CA . TYR A 1 190 ? -5.091 5.551 -2.624 1.00 97.88 190 TYR A CA 1
ATOM 1515 C C . TYR A 1 190 ? -3.807 5.116 -3.311 1.00 97.88 190 TYR A C 1
ATOM 1517 O O . TYR A 1 190 ? -3.239 4.086 -2.962 1.00 97.88 190 TYR A O 1
ATOM 1525 N N . ALA A 1 191 ? -3.340 5.918 -4.262 1.00 97.25 191 ALA A N 1
ATOM 1526 C CA . ALA A 1 191 ? -2.012 5.776 -4.835 1.00 97.25 191 ALA A CA 1
ATOM 1527 C C . ALA A 1 191 ? -1.114 6.906 -4.326 1.00 97.25 191 ALA A C 1
ATOM 1529 O O . ALA A 1 191 ? -1.500 8.073 -4.387 1.00 97.25 191 ALA A O 1
ATOM 1530 N N . ILE A 1 192 ? 0.087 6.559 -3.872 1.00 97.69 192 ILE A N 1
ATOM 1531 C CA . ILE A 1 192 ? 1.197 7.499 -3.726 1.00 97.69 192 ILE A CA 1
ATOM 1532 C C . ILE A 1 192 ? 2.082 7.310 -4.951 1.00 97.69 192 ILE A C 1
ATOM 1534 O O . ILE A 1 192 ? 2.626 6.228 -5.176 1.00 97.69 192 ILE A O 1
ATOM 1538 N N . ASP A 1 193 ? 2.187 8.363 -5.755 1.00 97.56 193 ASP A N 1
ATOM 1539 C CA . ASP A 1 193 ? 2.958 8.350 -6.990 1.00 97.56 193 ASP A CA 1
ATOM 1540 C C . ASP A 1 193 ? 4.437 8.617 -6.700 1.00 97.56 193 ASP A C 1
ATOM 1542 O O . ASP A 1 193 ? 4.850 9.758 -6.504 1.00 97.56 193 ASP A O 1
ATOM 1546 N N . LYS A 1 194 ? 5.222 7.537 -6.688 1.00 97.19 194 LYS A N 1
ATOM 1547 C CA . LYS A 1 194 ? 6.690 7.526 -6.689 1.00 97.19 194 LYS A CA 1
ATOM 1548 C C . LYS A 1 194 ? 7.255 6.962 -7.984 1.00 97.19 194 LYS A C 1
ATOM 1550 O O . LYS A 1 194 ? 8.406 6.539 -8.020 1.00 97.19 194 LYS A O 1
ATOM 1555 N N . ALA A 1 195 ? 6.449 6.964 -9.042 1.00 96.44 195 ALA A N 1
ATOM 1556 C CA . ALA A 1 195 ? 6.786 6.387 -10.332 1.00 96.44 195 ALA A CA 1
ATOM 1557 C C . ALA A 1 195 ? 6.924 7.440 -11.438 1.00 96.44 195 ALA A C 1
ATOM 1559 O O . ALA A 1 195 ? 7.635 7.203 -12.417 1.00 96.44 195 ALA A O 1
ATOM 1560 N N . SER A 1 196 ? 6.255 8.584 -11.303 1.00 95.12 196 SER A N 1
ATOM 1561 C CA . SER A 1 196 ? 6.315 9.685 -12.263 1.00 95.12 196 SER A CA 1
ATOM 1562 C C . SER A 1 196 ? 7.560 10.554 -12.087 1.00 95.12 196 SER A C 1
ATOM 1564 O O . SER A 1 196 ? 8.059 10.761 -10.978 1.00 95.12 196 SER A O 1
ATOM 1566 N N . SER A 1 197 ? 8.038 11.114 -13.202 1.00 91.00 197 SER A N 1
ATOM 1567 C CA . SER A 1 197 ? 9.186 12.026 -13.226 1.00 91.00 197 SER A CA 1
ATOM 1568 C C . SER A 1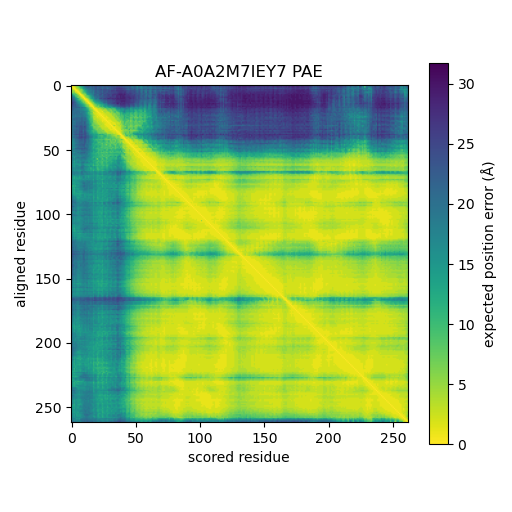 197 ? 8.997 13.195 -12.255 1.00 91.00 197 SER A C 1
ATOM 1570 O O . SER A 1 197 ? 7.936 13.815 -12.219 1.00 91.00 197 SER A O 1
ATOM 1572 N N . GLY A 1 198 ? 10.036 13.497 -11.474 1.00 91.12 198 GLY A N 1
ATOM 1573 C CA . GLY A 1 198 ? 10.011 14.546 -10.449 1.00 91.12 198 GLY A CA 1
ATOM 1574 C C . GLY A 1 198 ? 9.302 14.158 -9.148 1.00 91.12 198 GLY A C 1
ATOM 1575 O O . GLY A 1 198 ? 9.325 14.944 -8.207 1.00 91.12 198 GLY A O 1
ATOM 1576 N N . LYS A 1 199 ? 8.699 12.963 -9.070 1.00 94.69 199 LYS A N 1
ATOM 1577 C CA . LYS A 1 199 ? 8.064 12.444 -7.849 1.00 94.69 199 LYS A CA 1
ATOM 1578 C C . LYS A 1 199 ? 8.766 11.226 -7.261 1.00 94.69 199 LYS A C 1
ATOM 1580 O O . LYS A 1 199 ? 8.450 10.853 -6.137 1.00 94.69 199 LYS A O 1
ATOM 1585 N N . THR A 1 200 ? 9.674 10.598 -8.003 1.00 94.88 200 THR A N 1
ATOM 1586 C CA . THR A 1 200 ? 10.428 9.409 -7.583 1.00 94.88 200 THR A CA 1
ATOM 1587 C C . THR A 1 200 ? 11.141 9.615 -6.253 1.00 94.88 200 THR A C 1
ATOM 1589 O O . THR A 1 200 ? 11.569 10.723 -5.929 1.00 94.88 200 THR A O 1
ATOM 1592 N N . LEU A 1 201 ? 11.311 8.529 -5.503 1.00 92.88 201 LEU A N 1
ATOM 1593 C CA . LEU A 1 201 ? 12.182 8.544 -4.333 1.00 92.88 201 LEU A CA 1
ATOM 1594 C C . LEU A 1 201 ? 13.647 8.785 -4.751 1.00 92.88 201 LEU A C 1
ATOM 1596 O O . LEU A 1 201 ? 14.021 8.422 -5.871 1.00 92.88 201 LEU A O 1
ATOM 1600 N N . PRO A 1 202 ? 14.486 9.346 -3.863 1.00 92.38 202 PRO A N 1
ATOM 1601 C CA . PRO A 1 202 ? 15.931 9.397 -4.067 1.00 92.38 202 PRO A CA 1
ATOM 1602 C C . PRO A 1 202 ? 16.516 8.006 -4.339 1.00 92.38 202 PRO A C 1
ATOM 1604 O O . PRO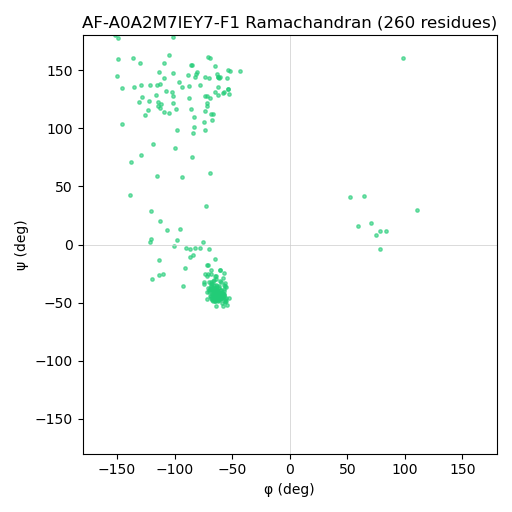 A 1 202 ? 16.064 7.014 -3.759 1.00 92.38 202 PRO A O 1
ATOM 1607 N N . GLN A 1 203 ? 17.520 7.920 -5.214 1.00 91.62 203 GLN A N 1
ATOM 1608 C CA . GLN A 1 203 ? 18.058 6.655 -5.732 1.00 91.62 203 GLN A CA 1
ATOM 1609 C C . GLN A 1 203 ? 18.502 5.689 -4.617 1.00 91.62 203 GLN A C 1
ATOM 1611 O O . GLN A 1 203 ? 18.299 4.479 -4.718 1.00 91.62 203 GLN A O 1
ATOM 1616 N N . GLU A 1 204 ? 19.062 6.215 -3.532 1.00 90.31 204 GLU A N 1
ATOM 1617 C CA . GLU A 1 204 ? 19.536 5.482 -2.358 1.00 90.31 204 GLU A CA 1
ATOM 1618 C C . GLU A 1 204 ? 18.421 4.761 -1.583 1.00 90.31 204 GLU A C 1
ATOM 1620 O O . GLU A 1 204 ? 18.671 3.728 -0.954 1.00 90.31 204 GLU A O 1
ATOM 1625 N N . ILE A 1 205 ? 17.187 5.270 -1.658 1.00 91.00 205 ILE A N 1
ATOM 1626 C CA . ILE A 1 205 ? 16.021 4.723 -0.956 1.00 91.00 205 ILE A CA 1
ATOM 1627 C C . ILE A 1 205 ? 14.885 4.307 -1.893 1.00 91.00 205 ILE A C 1
ATOM 1629 O O . ILE A 1 205 ? 13.877 3.795 -1.417 1.00 91.00 205 ILE A O 1
ATOM 1633 N N . ALA A 1 206 ? 15.036 4.421 -3.215 1.00 92.12 206 ALA A N 1
ATOM 1634 C CA . ALA A 1 206 ? 14.023 4.047 -4.209 1.00 92.12 206 ALA A CA 1
ATOM 1635 C C . ALA A 1 206 ? 13.841 2.524 -4.390 1.00 92.12 206 ALA A C 1
ATOM 1637 O O . ALA A 1 206 ? 13.535 2.026 -5.474 1.00 92.12 206 ALA A O 1
ATOM 1638 N N . ASN A 1 207 ? 14.019 1.767 -3.312 1.00 91.81 207 ASN A N 1
ATOM 1639 C CA . ASN A 1 207 ? 13.768 0.338 -3.213 1.00 91.81 207 ASN A CA 1
ATOM 1640 C C . ASN A 1 207 ? 12.432 0.067 -2.491 1.00 91.81 207 ASN A C 1
ATOM 1642 O O . ASN A 1 207 ? 11.746 0.979 -2.025 1.00 91.81 207 ASN A O 1
ATOM 1646 N N . VAL A 1 208 ? 12.072 -1.213 -2.358 1.00 90.94 208 VAL A N 1
ATOM 1647 C CA . VAL A 1 208 ? 10.842 -1.638 -1.664 1.00 90.94 208 VAL A CA 1
ATOM 1648 C C . VAL A 1 208 ? 10.752 -1.114 -0.223 1.00 90.94 208 VAL A C 1
ATOM 1650 O O . VAL A 1 208 ? 9.661 -0.812 0.253 1.00 90.94 208 VAL A O 1
ATOM 1653 N N . GLY A 1 209 ? 11.886 -0.967 0.468 1.00 91.19 209 GLY A N 1
ATOM 1654 C CA . GLY A 1 209 ? 11.955 -0.447 1.831 1.00 91.19 209 GLY A CA 1
ATOM 1655 C C . GLY A 1 209 ? 11.581 1.030 1.913 1.00 91.19 209 GLY A C 1
ATOM 1656 O O . GLY A 1 209 ? 10.751 1.390 2.744 1.00 91.19 209 GLY A O 1
ATOM 1657 N N . GLY A 1 210 ? 12.120 1.874 1.030 1.00 91.94 210 GLY A N 1
ATOM 1658 C CA . GLY A 1 210 ? 11.751 3.292 0.998 1.00 91.94 210 GLY A CA 1
ATOM 1659 C C . GLY A 1 210 ? 10.308 3.514 0.549 1.00 91.94 210 GLY A C 1
ATOM 1660 O O . GLY A 1 210 ? 9.589 4.281 1.182 1.00 91.94 210 GLY A O 1
ATOM 1661 N N . ALA A 1 211 ? 9.829 2.767 -0.454 1.00 94.62 211 ALA A N 1
ATOM 1662 C CA . ALA A 1 211 ? 8.421 2.813 -0.861 1.00 94.62 211 ALA A CA 1
ATOM 1663 C C . ALA A 1 211 ? 7.485 2.445 0.303 1.00 94.62 211 ALA A C 1
ATOM 1665 O O . ALA A 1 211 ? 6.501 3.130 0.586 1.00 94.62 211 ALA A O 1
ATOM 1666 N N . ARG A 1 212 ? 7.835 1.388 1.039 1.00 93.56 212 ARG A N 1
ATOM 1667 C CA . ARG A 1 212 ? 7.113 0.958 2.233 1.00 93.56 212 ARG A CA 1
ATOM 1668 C C . ARG A 1 212 ? 7.123 2.033 3.325 1.00 93.56 212 ARG A C 1
ATOM 1670 O O . ARG A 1 212 ? 6.068 2.308 3.894 1.00 93.56 212 ARG A O 1
ATOM 1677 N N . ASN A 1 213 ? 8.272 2.648 3.603 1.00 92.81 213 ASN A N 1
ATOM 1678 C CA . ASN A 1 213 ? 8.393 3.713 4.603 1.00 92.81 213 ASN A CA 1
ATOM 1679 C C . ASN A 1 213 ? 7.557 4.935 4.235 1.00 92.81 213 ASN A C 1
ATOM 1681 O O . ASN A 1 213 ? 6.806 5.416 5.080 1.00 92.81 213 ASN A O 1
ATOM 1685 N N . ARG A 1 214 ? 7.582 5.358 2.966 1.00 95.12 214 ARG A N 1
ATOM 1686 C CA . ARG A 1 214 ? 6.751 6.462 2.473 1.00 95.12 214 ARG A CA 1
ATOM 1687 C C . ARG A 1 214 ? 5.263 6.206 2.720 1.00 95.12 214 ARG A C 1
ATOM 1689 O O . ARG A 1 214 ? 4.552 7.112 3.154 1.00 95.12 214 ARG A O 1
ATOM 1696 N N . GLY A 1 215 ? 4.787 4.985 2.471 1.00 96.75 215 GLY A N 1
ATOM 1697 C CA . GLY A 1 215 ? 3.396 4.605 2.733 1.00 96.75 215 GLY A CA 1
ATOM 1698 C C . GLY A 1 215 ? 3.050 4.536 4.224 1.00 96.75 215 GLY A C 1
ATOM 1699 O O . GLY A 1 215 ? 1.970 4.966 4.624 1.00 96.75 215 GLY A O 1
ATOM 1700 N N . VAL A 1 216 ? 3.973 4.061 5.068 1.00 95.12 216 VAL A N 1
ATOM 1701 C CA . VAL A 1 216 ? 3.801 4.081 6.533 1.00 95.12 216 VAL A CA 1
ATOM 1702 C C . VAL A 1 216 ? 3.737 5.502 7.060 1.00 95.12 216 VAL A C 1
ATOM 1704 O O . VAL A 1 216 ? 2.851 5.796 7.857 1.00 95.12 216 VAL A O 1
ATOM 1707 N N . ALA A 1 217 ? 4.631 6.381 6.610 1.00 95.06 217 ALA A N 1
ATOM 1708 C CA . ALA A 1 217 ? 4.630 7.780 7.006 1.00 95.06 217 ALA A CA 1
ATOM 1709 C C . ALA A 1 217 ? 3.281 8.437 6.678 1.00 95.06 217 ALA A C 1
ATOM 1711 O O . ALA A 1 217 ? 2.702 9.103 7.535 1.00 95.06 217 ALA A O 1
ATOM 1712 N N . GLU A 1 218 ? 2.710 8.151 5.499 1.00 97.25 218 GLU A N 1
ATOM 1713 C CA . GLU A 1 218 ? 1.356 8.601 5.150 1.00 97.25 218 GLU A CA 1
ATOM 1714 C C . GLU A 1 218 ? 0.301 8.079 6.133 1.00 97.25 218 GLU A C 1
ATOM 1716 O O . GLU A 1 218 ? -0.490 8.858 6.662 1.00 97.25 218 GLU A O 1
ATOM 1721 N N . ALA A 1 219 ? 0.287 6.772 6.406 1.00 96.12 219 ALA A N 1
ATOM 1722 C CA . ALA A 1 219 ? -0.680 6.167 7.319 1.00 96.12 219 ALA A CA 1
ATOM 1723 C C . ALA A 1 219 ? -0.564 6.735 8.748 1.00 96.12 219 ALA A C 1
ATOM 1725 O O . ALA A 1 219 ? -1.580 7.028 9.382 1.00 96.12 219 ALA A O 1
ATOM 1726 N N . VAL A 1 220 ? 0.663 6.939 9.244 1.00 93.25 220 VAL A N 1
ATOM 1727 C CA . VAL A 1 220 ? 0.933 7.555 10.552 1.00 93.25 220 VAL A CA 1
ATOM 1728 C C . VAL A 1 220 ? 0.404 8.987 10.591 1.00 93.25 220 VAL A C 1
ATOM 1730 O O . VAL A 1 220 ? -0.318 9.329 11.529 1.00 93.25 220 VAL A O 1
ATOM 1733 N N . ALA A 1 221 ? 0.712 9.804 9.578 1.00 92.81 221 ALA A N 1
ATOM 1734 C CA . ALA A 1 221 ? 0.231 11.181 9.495 1.00 92.81 221 ALA A CA 1
ATOM 1735 C C . ALA A 1 221 ? -1.302 11.241 9.511 1.00 92.81 221 ALA A C 1
ATOM 1737 O O . ALA A 1 221 ? -1.882 12.003 10.281 1.00 92.81 221 ALA A O 1
ATOM 1738 N N . ARG A 1 222 ? -1.967 10.376 8.739 1.00 94.00 222 ARG A N 1
ATOM 1739 C CA . ARG A 1 222 ? -3.435 10.336 8.653 1.00 94.00 222 ARG A CA 1
ATOM 1740 C C . ARG A 1 222 ? -4.099 9.952 9.979 1.00 94.00 222 ARG A C 1
ATOM 1742 O O . ARG A 1 222 ? -5.088 10.570 10.368 1.00 94.00 222 ARG A O 1
ATOM 1749 N N . PHE A 1 223 ? -3.555 8.977 10.711 1.00 91.31 223 PHE A N 1
ATOM 1750 C CA . PHE A 1 223 ? -4.059 8.644 12.050 1.00 91.31 223 PHE A CA 1
ATOM 1751 C C . PHE A 1 223 ? -3.799 9.767 13.067 1.00 91.31 223 PHE A C 1
ATOM 1753 O O . PHE A 1 223 ? -4.667 10.069 13.894 1.00 91.31 223 PHE A O 1
ATOM 1760 N N . LEU A 1 224 ? -2.636 10.422 12.985 1.00 88.69 224 LEU A N 1
ATOM 1761 C CA . LEU A 1 224 ? -2.286 11.551 13.848 1.00 88.69 224 LEU A CA 1
ATOM 1762 C C . LEU A 1 224 ? -3.214 12.755 13.628 1.00 88.69 224 LEU A C 1
ATOM 1764 O O . LEU A 1 224 ? -3.652 13.358 14.606 1.00 88.69 224 LEU A O 1
ATOM 1768 N N . GLU A 1 225 ? -3.563 13.066 12.379 1.00 89.62 225 GLU A N 1
ATOM 1769 C CA . GLU A 1 225 ? -4.517 14.126 12.015 1.00 89.62 225 GLU A CA 1
ATOM 1770 C C . GLU A 1 225 ? -5.913 13.890 12.598 1.00 89.62 225 GLU A C 1
ATOM 1772 O O . GLU A 1 225 ? -6.607 14.836 12.964 1.00 89.62 225 GLU A O 1
ATOM 1777 N N . GLN A 1 226 ? -6.311 12.626 12.751 1.00 85.62 226 GLN A N 1
ATOM 1778 C CA . GLN A 1 226 ? -7.547 12.258 13.441 1.00 85.62 226 GLN A CA 1
ATOM 1779 C C . GLN A 1 226 ? -7.415 12.220 14.969 1.00 85.62 226 GLN A C 1
ATOM 1781 O O . GLN A 1 226 ? -8.396 11.937 15.658 1.00 85.62 226 GLN A O 1
ATOM 1786 N N . ASN A 1 227 ? -6.218 12.459 15.514 1.00 84.12 227 ASN A N 1
ATOM 1787 C CA . ASN A 1 227 ? -5.888 12.274 16.925 1.00 84.12 227 ASN A CA 1
ATOM 1788 C C . ASN A 1 227 ? -6.258 10.866 17.437 1.00 84.12 227 ASN A C 1
ATOM 1790 O O . ASN A 1 227 ? -6.792 10.692 18.538 1.00 84.12 227 ASN A O 1
ATOM 1794 N N . ARG A 1 228 ? -6.006 9.842 16.613 1.00 80.25 228 ARG A N 1
ATOM 1795 C CA . ARG A 1 228 ? -6.371 8.450 16.892 1.00 80.25 228 ARG A CA 1
ATOM 1796 C C . ARG A 1 228 ? -5.196 7.511 16.688 1.00 80.25 228 ARG A C 1
ATOM 1798 O O . ARG A 1 228 ? -4.271 7.780 15.935 1.00 80.25 228 ARG A O 1
ATOM 1805 N N . ASN A 1 229 ? -5.261 6.371 17.368 1.00 82.25 229 ASN A N 1
ATOM 1806 C CA . ASN A 1 229 ? -4.425 5.232 17.016 1.00 82.25 229 ASN A CA 1
ATOM 1807 C C . ASN A 1 229 ? -5.105 4.415 15.928 1.00 82.25 229 ASN A C 1
ATOM 1809 O O . ASN A 1 229 ? -6.335 4.347 15.872 1.00 82.25 229 ASN A O 1
ATOM 1813 N N . GLY A 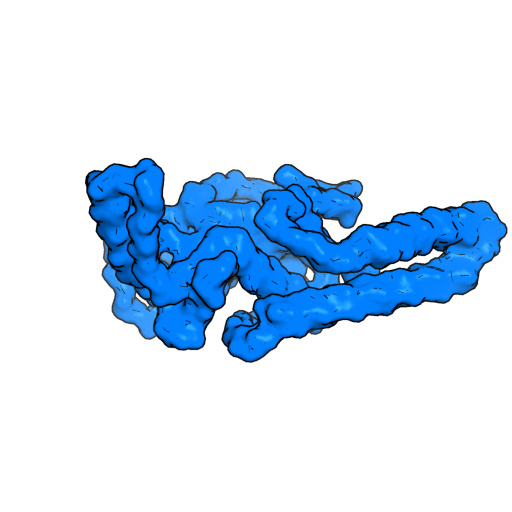1 230 ? -4.286 3.712 15.162 1.00 88.94 230 GLY A N 1
ATOM 1814 C CA . GLY A 1 230 ? -4.736 2.720 14.209 1.00 88.94 230 GLY A CA 1
ATOM 1815 C C . GLY A 1 230 ? -3.714 1.612 14.034 1.00 88.94 230 GLY A C 1
ATOM 1816 O O . GLY A 1 230 ? -2.641 1.615 14.640 1.00 88.94 230 GLY A O 1
ATOM 1817 N N . ILE A 1 231 ? -4.085 0.649 13.206 1.00 94.06 231 ILE A N 1
ATOM 1818 C CA . ILE A 1 231 ? -3.256 -0.481 12.815 1.00 94.06 231 ILE A CA 1
ATOM 1819 C C . ILE A 1 231 ? -2.713 -0.164 11.426 1.00 94.06 231 ILE A C 1
ATOM 1821 O O . ILE A 1 231 ? -3.476 0.154 10.517 1.00 94.06 231 ILE A O 1
ATOM 1825 N N . ILE A 1 232 ? -1.400 -0.259 11.257 1.00 95.56 232 ILE A N 1
ATOM 1826 C CA . ILE A 1 232 ? -0.765 -0.162 9.944 1.00 95.56 232 ILE A CA 1
ATOM 1827 C C . ILE A 1 232 ? -0.365 -1.578 9.548 1.00 95.56 232 ILE A C 1
ATOM 1829 O O . ILE A 1 232 ? 0.469 -2.198 10.209 1.00 95.56 232 ILE A O 1
ATOM 1833 N N . ALA A 1 233 ? -1.003 -2.102 8.507 1.00 95.50 233 ALA A N 1
ATOM 1834 C CA . ALA A 1 233 ? -0.725 -3.426 7.967 1.00 95.50 233 ALA A CA 1
ATOM 1835 C C . ALA A 1 233 ? 0.120 -3.275 6.703 1.00 95.50 233 ALA A C 1
ATOM 1837 O O . ALA A 1 233 ? -0.210 -2.473 5.841 1.00 95.50 233 ALA A O 1
ATOM 1838 N N . GLN A 1 234 ? 1.211 -4.024 6.585 1.00 94.25 234 GLN A N 1
ATOM 1839 C CA . GLN A 1 234 ? 2.109 -3.954 5.432 1.00 94.25 234 GLN A CA 1
ATOM 1840 C C . GLN A 1 234 ? 2.080 -5.285 4.696 1.00 94.25 234 GLN A C 1
ATOM 1842 O O . GLN A 1 234 ? 2.102 -6.338 5.332 1.00 94.25 234 GLN A O 1
ATOM 1847 N N . SER A 1 235 ? 2.025 -5.239 3.371 1.00 94.38 235 SER A N 1
ATOM 1848 C CA . SER A 1 235 ? 1.987 -6.432 2.527 1.00 94.38 235 SER A CA 1
ATOM 1849 C C . SER A 1 235 ? 2.611 -6.143 1.162 1.00 94.38 235 SER A C 1
ATOM 1851 O O . SER A 1 235 ? 3.059 -5.022 0.933 1.00 94.38 235 SER A O 1
ATOM 1853 N N . ASP A 1 236 ? 2.648 -7.141 0.286 1.00 92.88 236 ASP A N 1
ATOM 1854 C CA . ASP A 1 236 ? 3.248 -7.073 -1.049 1.00 92.88 236 ASP A CA 1
ATOM 1855 C C . ASP A 1 236 ? 2.139 -7.096 -2.122 1.00 92.88 236 ASP A C 1
ATOM 1857 O O . ASP A 1 236 ? 1.018 -7.553 -1.860 1.00 92.88 236 ASP A O 1
ATOM 1861 N N . ALA A 1 237 ? 2.397 -6.570 -3.324 1.00 93.31 237 ALA A N 1
ATOM 1862 C CA . ALA A 1 237 ? 1.329 -6.318 -4.298 1.00 93.31 237 ALA A CA 1
ATOM 1863 C C . ALA A 1 237 ? 0.839 -7.565 -5.058 1.00 93.31 237 ALA A C 1
ATOM 1865 O O . ALA A 1 237 ? -0.139 -7.499 -5.805 1.00 93.31 237 ALA A O 1
ATOM 1866 N N . ASP A 1 238 ? 1.457 -8.718 -4.817 1.00 92.12 238 ASP A N 1
ATOM 1867 C CA . ASP A 1 238 ? 1.039 -10.032 -5.301 1.00 92.12 238 ASP A CA 1
ATOM 1868 C C . ASP A 1 238 ? 0.246 -10.848 -4.259 1.00 92.12 238 ASP A C 1
ATOM 1870 O O . ASP A 1 238 ? -0.167 -11.985 -4.530 1.00 92.12 238 ASP A O 1
ATOM 1874 N N . THR A 1 239 ? -0.038 -10.259 -3.094 1.00 94.69 239 THR A N 1
ATOM 1875 C CA . THR A 1 239 ? -0.742 -10.927 -1.993 1.00 94.69 239 THR A CA 1
ATOM 1876 C C . THR A 1 239 ? -2.238 -11.099 -2.277 1.00 94.69 239 THR A C 1
ATOM 1878 O O . THR A 1 239 ? -2.904 -10.240 -2.855 1.00 94.69 239 THR A O 1
ATOM 1881 N N . ARG A 1 240 ? -2.802 -12.229 -1.827 1.00 97.19 240 ARG A N 1
ATOM 1882 C CA . ARG A 1 240 ? -4.251 -12.424 -1.671 1.00 97.19 240 ARG A CA 1
ATOM 1883 C C . ARG A 1 240 ? -4.571 -12.529 -0.185 1.00 97.19 240 ARG A C 1
ATOM 1885 O O . ARG A 1 240 ? -4.061 -13.425 0.483 1.00 97.19 240 ARG A O 1
ATOM 1892 N N . PHE A 1 241 ? -5.416 -11.638 0.315 1.00 97.25 241 PHE A N 1
ATOM 1893 C CA . PHE A 1 241 ? -5.815 -11.642 1.718 1.00 97.25 241 PHE A CA 1
ATOM 1894 C C . PHE A 1 241 ? -6.930 -12.656 1.977 1.00 97.25 241 PHE A C 1
ATOM 1896 O O . PHE A 1 241 ? -7.794 -12.886 1.126 1.00 97.25 241 PHE A O 1
ATOM 1903 N N . ASP A 1 242 ? -6.915 -13.244 3.172 1.00 97.75 242 ASP A N 1
ATOM 1904 C CA . ASP A 1 242 ? -8.051 -14.010 3.677 1.00 97.75 242 ASP A CA 1
ATOM 1905 C C . ASP A 1 242 ? -9.272 -13.092 3.854 1.00 97.75 242 ASP A C 1
ATOM 1907 O O . ASP A 1 242 ? -9.130 -11.917 4.201 1.00 97.75 242 ASP A O 1
ATOM 1911 N N . SER A 1 243 ? -10.476 -13.627 3.644 1.00 98.00 243 SER A N 1
ATOM 1912 C CA . SER A 1 243 ? -11.738 -12.883 3.807 1.00 98.00 243 SER A CA 1
ATOM 1913 C C . SER A 1 243 ? -11.919 -12.273 5.203 1.00 98.00 243 SER A C 1
ATOM 1915 O O . SER A 1 243 ? -12.606 -11.272 5.345 1.00 98.00 243 SER A O 1
ATOM 1917 N N . LYS A 1 244 ? -11.278 -12.825 6.237 1.00 98.12 244 LYS A N 1
ATOM 1918 C CA . LYS A 1 244 ? -11.351 -12.344 7.624 1.00 98.12 244 LYS A CA 1
ATOM 1919 C C . LYS A 1 244 ? -10.075 -11.637 8.067 1.00 98.12 244 LYS A C 1
ATOM 1921 O O . LYS A 1 244 ? -9.884 -11.400 9.259 1.00 98.12 244 LYS A O 1
ATOM 1926 N N . TYR A 1 245 ? -9.173 -11.310 7.142 1.00 97.88 245 TYR A N 1
ATOM 1927 C CA . TYR A 1 245 ? -7.878 -10.712 7.459 1.00 97.88 245 TYR A CA 1
ATOM 1928 C C . TYR A 1 245 ? -8.022 -9.438 8.302 1.00 97.88 245 TYR A C 1
ATOM 1930 O O . TYR A 1 245 ? -7.437 -9.343 9.383 1.00 97.88 245 TYR A O 1
ATOM 1938 N N . ILE A 1 246 ? -8.848 -8.488 7.860 1.00 97.88 246 ILE A N 1
ATOM 1939 C CA . ILE A 1 246 ? -9.003 -7.198 8.539 1.00 97.88 246 ILE A CA 1
ATOM 1940 C C . ILE A 1 246 ? -9.691 -7.351 9.903 1.00 97.88 246 ILE A C 1
ATOM 1942 O O . ILE A 1 246 ? -9.197 -6.800 10.890 1.00 97.88 246 ILE A O 1
ATOM 1946 N N . CYS A 1 247 ? -10.786 -8.115 10.007 1.00 97.69 247 CYS A N 1
ATOM 1947 C CA . CYS A 1 247 ? -11.461 -8.298 11.297 1.00 97.69 247 CYS A CA 1
ATOM 1948 C C . CYS A 1 247 ? -10.552 -9.025 12.305 1.00 97.69 247 CYS A C 1
ATOM 1950 O O . CYS A 1 247 ? -10.480 -8.632 13.471 1.00 97.69 247 CYS A O 1
ATOM 1952 N N . ASN A 1 248 ? -9.767 -10.005 11.844 1.00 96.75 248 ASN A N 1
ATOM 1953 C CA . ASN A 1 248 ? -8.795 -10.712 12.675 1.00 96.75 248 ASN A CA 1
ATOM 1954 C C . ASN A 1 248 ? -7.661 -9.794 13.142 1.00 96.75 248 ASN A C 1
ATOM 1956 O O . ASN A 1 248 ? -7.266 -9.878 14.307 1.00 96.75 248 ASN A O 1
ATOM 1960 N N . LEU A 1 249 ? -7.156 -8.896 12.285 1.00 94.62 249 LEU A N 1
ATOM 1961 C CA . LEU A 1 249 ? -6.194 -7.869 12.699 1.00 94.62 249 LEU A CA 1
ATOM 1962 C C . LEU A 1 249 ? -6.779 -7.001 13.813 1.00 94.62 249 LEU A C 1
ATOM 1964 O O . LEU A 1 249 ? -6.177 -6.871 14.880 1.00 94.62 249 LEU A O 1
ATOM 1968 N N . ILE A 1 250 ? -7.974 -6.450 13.591 1.00 94.25 250 ILE A N 1
ATOM 1969 C CA . ILE A 1 250 ? -8.655 -5.588 14.559 1.00 94.25 250 ILE A CA 1
ATOM 1970 C C . ILE A 1 250 ? -8.817 -6.312 15.901 1.00 94.25 250 ILE A C 1
ATOM 1972 O O . ILE A 1 250 ? -8.446 -5.774 16.944 1.00 94.25 250 ILE A O 1
ATOM 1976 N N . ASP A 1 251 ? -9.329 -7.539 15.895 1.00 95.25 251 ASP A N 1
ATOM 1977 C CA . ASP A 1 251 ? -9.573 -8.299 17.120 1.00 95.25 251 ASP A CA 1
ATOM 1978 C C . ASP A 1 251 ? -8.288 -8.711 17.834 1.00 95.25 251 ASP A C 1
ATOM 1980 O O . ASP A 1 251 ? -8.233 -8.718 19.068 1.00 95.25 251 ASP A O 1
ATOM 1984 N N . THR A 1 252 ? -7.231 -8.994 17.079 1.00 92.94 252 THR A N 1
ATOM 1985 C CA . THR A 1 252 ? -5.923 -9.316 17.647 1.00 92.94 252 THR A CA 1
ATOM 1986 C C . THR A 1 252 ? -5.330 -8.111 18.370 1.00 92.94 252 THR A C 1
ATOM 1988 O O . THR A 1 252 ? -4.932 -8.233 19.528 1.00 92.94 252 THR A O 1
ATOM 1991 N N . PHE A 1 253 ? -5.351 -6.928 17.755 1.00 87.75 253 PHE A N 1
ATOM 1992 C CA . PHE A 1 253 ? -4.836 -5.703 18.372 1.00 87.75 253 PHE A CA 1
ATOM 1993 C C . PHE A 1 253 ? -5.743 -5.146 19.478 1.00 87.75 253 PHE A C 1
ATOM 1995 O O . PHE A 1 253 ? -5.237 -4.522 20.409 1.00 87.75 253 PHE A O 1
ATOM 2002 N N . LYS A 1 254 ? -7.056 -5.421 19.458 1.00 89.25 254 LYS A N 1
ATOM 2003 C CA . LYS A 1 254 ? -7.935 -5.166 20.618 1.00 89.25 254 LYS A CA 1
ATOM 2004 C C . LYS A 1 254 ? -7.500 -5.979 21.837 1.00 89.25 254 LYS A C 1
ATOM 2006 O O . LYS A 1 254 ? -7.461 -5.449 22.943 1.00 89.25 254 LYS A O 1
ATOM 2011 N N . LYS A 1 255 ? -7.188 -7.266 21.641 1.00 91.00 255 LYS A N 1
ATOM 2012 C CA . LYS A 1 255 ? -6.748 -8.171 22.717 1.00 91.00 255 LYS A CA 1
ATOM 2013 C C . LYS A 1 255 ? -5.314 -7.885 23.156 1.00 91.00 255 LYS A C 1
ATOM 2015 O O . LYS A 1 255 ? -4.981 -8.097 24.318 1.00 91.00 255 LYS A O 1
ATOM 2020 N N . ARG A 1 256 ? -4.471 -7.443 22.221 1.00 85.31 256 ARG A N 1
ATOM 2021 C CA . ARG A 1 256 ? -3.029 -7.269 22.407 1.00 85.31 256 ARG A CA 1
ATOM 2022 C C . ARG A 1 256 ? -2.522 -5.961 21.778 1.00 85.31 256 ARG A C 1
ATOM 2024 O O . ARG A 1 256 ? -1.823 -5.986 20.763 1.00 85.31 256 ARG A O 1
ATOM 2031 N N . PRO A 1 257 ? -2.862 -4.797 22.362 1.00 77.81 257 PRO A N 1
ATOM 2032 C CA . PRO A 1 257 ? -2.494 -3.480 21.827 1.00 77.81 257 PRO A CA 1
ATOM 2033 C C . PRO A 1 257 ? -0.993 -3.154 21.948 1.00 77.81 257 PRO A C 1
ATOM 2035 O O . PRO A 1 257 ? -0.541 -2.075 21.559 1.00 77.81 257 PRO A O 1
ATOM 2038 N N . GLU A 1 258 ? -0.205 -4.030 22.569 1.00 76.06 258 GLU A N 1
ATOM 2039 C CA . GLU A 1 258 ? 1.253 -3.957 22.647 1.00 76.06 258 GLU A CA 1
ATOM 2040 C C . GLU A 1 258 ? 1.977 -4.600 21.464 1.00 76.06 258 GLU A C 1
ATOM 2042 O O . GLU A 1 258 ? 3.192 -4.436 21.358 1.00 76.06 258 GLU A O 1
ATOM 2047 N N . LEU A 1 259 ? 1.263 -5.337 20.608 1.00 72.38 259 LEU A N 1
ATOM 2048 C CA . LEU A 1 259 ? 1.876 -6.018 19.477 1.00 72.38 259 LEU A CA 1
ATOM 2049 C C . LEU A 1 259 ? 2.554 -5.039 18.518 1.00 72.38 259 LEU A C 1
ATOM 2051 O O . LEU A 1 259 ? 2.088 -3.928 18.272 1.00 72.38 259 LEU A O 1
ATOM 2055 N N . VAL A 1 260 ? 3.669 -5.498 17.959 1.00 66.25 260 VAL A N 1
ATOM 2056 C CA . VAL A 1 260 ? 4.418 -4.813 16.907 1.00 66.25 260 VAL A CA 1
ATOM 2057 C C . VAL A 1 260 ? 4.651 -5.828 15.796 1.00 66.25 260 VAL A C 1
ATOM 2059 O O . VAL A 1 260 ? 5.724 -6.415 15.684 1.00 66.25 260 VAL A O 1
ATOM 2062 N N . GLY A 1 261 ? 3.595 -6.074 15.020 1.00 57.16 261 GLY A N 1
ATOM 2063 C CA . GLY A 1 261 ? 3.555 -7.094 13.972 1.00 57.16 261 GLY A CA 1
ATOM 2064 C C . GLY A 1 261 ? 2.884 -8.402 14.396 1.00 57.16 261 GLY A C 1
ATOM 2065 O O . GLY A 1 261 ? 2.722 -8.683 15.587 1.00 57.16 261 GLY A O 1
ATOM 2066 N N . LEU A 1 262 ? 2.483 -9.160 13.377 1.00 42.47 262 LEU A N 1
ATOM 2067 C CA . LEU A 1 262 ? 1.893 -10.494 13.424 1.00 42.47 262 LEU A CA 1
ATOM 2068 C C . LEU A 1 262 ? 2.589 -11.378 12.393 1.00 42.47 262 LEU A C 1
ATOM 2070 O O . LEU A 1 262 ? 3.008 -10.812 11.357 1.00 42.47 262 LEU A O 1
#

Solvent-accessible surface area (backbone atoms only — not comparable to full-atom values): 14824 Å² total; per-residue (Å²): 128,84,57,86,70,72,68,87,79,83,82,89,67,84,80,68,84,49,68,72,50,54,51,48,54,53,51,47,55,53,52,41,54,50,32,51,74,70,72,38,56,72,62,27,51,55,50,51,50,53,52,44,50,54,50,48,56,50,50,53,49,51,41,51,72,66,47,63,96,53,90,70,84,83,70,78,72,55,92,63,43,42,35,37,36,30,25,31,38,66,48,40,52,93,30,45,61,45,32,52,44,27,63,36,50,50,46,89,56,61,49,57,33,35,40,38,40,35,20,34,43,29,52,70,62,81,86,78,81,53,97,89,56,50,72,69,56,44,52,52,49,52,52,51,51,56,48,20,58,55,30,36,56,52,40,55,40,45,47,41,37,60,72,69,44,94,57,98,62,97,70,54,78,69,53,48,58,50,47,52,50,30,49,71,46,59,49,48,65,44,76,43,71,18,53,50,90,97,44,36,42,60,69,95,43,32,47,71,65,39,31,39,47,49,38,48,44,49,50,51,52,51,30,53,76,69,75,44,66,57,44,79,46,76,56,57,40,77,39,73,55,57,44,48,48,66,37,50,51,53,53,48,40,71,77,39,75,81,60,61,77,132

Secondary structure (DSSP, 8-state):
-------S---SS---SHHHHHHHHHHHHHHHHHHHHTT-HHHHHHHHHHHHHHHHHHHHHHHHHHHTT-----SPPPTT--EEEEEEESS-TTTTHHHHHHHHS-SSS-GGGEEEEEEEE--SSPPPPPTT--HHHHHHHHHHHHHHHHHHHHHHHHHHHHTT--------HHHHHHHHHHHHHT--EEEEEESSTTTSPPTTTTTHHHHHHHHHHHHHHHHHHTT---EEEE--TT----TTHHHHHHHHHHH-TT----